Protein AF-A0A8B6ETX7-F1 (afdb_monomer)

Structure (mmCIF, N/CA/C/O backbone):
data_AF-A0A8B6ETX7-F1
#
_entry.id   AF-A0A8B6ETX7-F1
#
loop_
_atom_site.group_PDB
_atom_site.id
_atom_site.type_symbol
_atom_site.label_atom_id
_atom_site.label_alt_id
_atom_site.label_comp_id
_atom_site.label_asym_id
_atom_site.label_entity_id
_atom_site.label_seq_id
_atom_site.pdbx_PDB_ins_code
_atom_site.Cartn_x
_atom_site.Cartn_y
_atom_site.Cartn_z
_atom_site.occupancy
_atom_site.B_iso_or_equiv
_atom_site.auth_seq_id
_atom_site.auth_comp_id
_atom_site.auth_asym_id
_atom_site.auth_atom_id
_atom_site.pdbx_PDB_model_num
ATOM 1 N N . MET A 1 1 ? -5.146 -12.284 33.630 1.00 61.34 1 MET A N 1
ATOM 2 C CA . MET A 1 1 ? -5.557 -12.097 32.221 1.00 61.34 1 MET A CA 1
ATOM 3 C C . MET A 1 1 ? -7.052 -11.944 32.307 1.00 61.34 1 MET A C 1
ATOM 5 O O . MET A 1 1 ? -7.70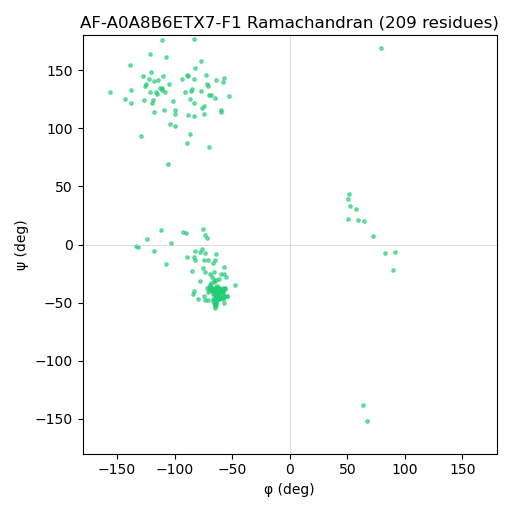8 -12.892 32.715 1.00 61.34 1 MET A O 1
ATOM 9 N N . ASP A 1 2 ? -7.546 -10.732 32.070 1.00 82.38 2 ASP A N 1
ATOM 10 C CA . ASP A 1 2 ? -8.848 -10.308 32.611 1.00 82.38 2 ASP A CA 1
ATOM 11 C C . ASP A 1 2 ? -9.858 -9.983 31.496 1.00 82.38 2 ASP A C 1
ATOM 13 O O . ASP A 1 2 ? -11.029 -9.719 31.767 1.00 82.38 2 ASP A O 1
ATOM 17 N N . ASP A 1 3 ? -9.405 -10.012 30.238 1.00 84.38 3 ASP A N 1
ATOM 18 C CA . ASP A 1 3 ? -10.210 -9.719 29.059 1.00 84.38 3 ASP A CA 1
ATOM 19 C C . ASP A 1 3 ? -10.849 -11.000 28.507 1.00 84.38 3 ASP A C 1
ATOM 21 O O . ASP A 1 3 ? -10.174 -12.005 28.280 1.00 84.38 3 ASP A O 1
ATOM 25 N N . LEU A 1 4 ? -12.154 -10.943 28.240 1.00 85.19 4 LEU A N 1
ATOM 26 C CA . LEU A 1 4 ? -12.926 -12.027 27.637 1.00 85.19 4 LEU A CA 1
ATOM 27 C C . LEU A 1 4 ? -13.642 -11.518 26.386 1.00 85.19 4 LEU A C 1
ATOM 29 O O . LEU A 1 4 ? -14.231 -10.438 26.394 1.00 85.19 4 LEU A O 1
ATOM 33 N N . THR A 1 5 ? -13.637 -12.323 25.323 1.00 87.50 5 THR A N 1
ATOM 34 C CA . THR A 1 5 ? -14.420 -12.065 24.108 1.00 87.50 5 THR A CA 1
ATOM 35 C C . THR A 1 5 ? -15.407 -13.205 23.891 1.00 87.50 5 THR A C 1
ATOM 37 O O . THR A 1 5 ? -15.006 -14.362 23.806 1.00 87.50 5 THR A O 1
ATOM 40 N N . VAL A 1 6 ? -16.695 -12.876 23.782 1.00 88.19 6 VAL A N 1
ATOM 41 C CA . VAL A 1 6 ? -17.771 -13.833 23.485 1.00 88.19 6 VAL A CA 1
ATOM 42 C C . VAL A 1 6 ? -18.396 -13.457 22.149 1.00 88.19 6 VAL A C 1
ATOM 44 O O . VAL A 1 6 ? -18.740 -12.297 21.924 1.00 88.19 6 VAL A O 1
ATOM 47 N N . THR A 1 7 ? -18.562 -14.439 21.266 1.00 90.38 7 THR A N 1
ATOM 48 C CA . THR A 1 7 ? -19.243 -14.266 19.978 1.00 90.38 7 THR A CA 1
ATOM 49 C C . THR A 1 7 ? -20.362 -15.290 19.866 1.00 90.38 7 THR A C 1
ATOM 51 O O . THR A 1 7 ? -20.198 -16.442 20.252 1.00 90.38 7 THR A O 1
ATOM 54 N N . THR A 1 8 ? -21.526 -14.853 19.396 1.00 91.44 8 THR A N 1
ATOM 55 C CA . THR A 1 8 ? -22.722 -15.690 19.227 1.00 91.44 8 THR A CA 1
ATOM 56 C C . THR A 1 8 ? -23.400 -15.338 17.916 1.00 91.44 8 THR A C 1
ATOM 58 O O . THR A 1 8 ? -23.254 -14.222 17.409 1.00 91.44 8 THR A O 1
ATOM 61 N N . SER A 1 9 ? -24.140 -16.292 17.356 1.00 90.75 9 SER A N 1
ATOM 62 C CA . SER A 1 9 ? -24.887 -16.076 16.116 1.00 90.75 9 SER A CA 1
ATOM 63 C C . SER A 1 9 ? -26.172 -15.287 16.361 1.00 90.75 9 SER A C 1
ATOM 65 O O . SER A 1 9 ? -26.581 -14.503 15.501 1.00 90.75 9 SER A O 1
ATOM 67 N N . TYR A 1 10 ? -26.785 -15.444 17.539 1.00 89.19 10 TYR A N 1
ATOM 68 C CA . TYR A 1 10 ? -28.043 -14.791 17.885 1.00 89.19 10 TYR A CA 1
ATOM 69 C C . TYR A 1 10 ? -27.934 -13.932 19.148 1.00 89.19 10 TYR A C 1
ATOM 71 O O . TYR A 1 10 ? -27.329 -14.309 20.147 1.00 89.19 10 TYR A O 1
ATOM 79 N N . TYR A 1 11 ? -28.623 -12.787 19.141 1.00 88.06 11 TYR A N 1
ATOM 80 C CA . TYR A 1 11 ? -28.692 -11.878 20.295 1.00 88.06 11 TYR A CA 1
ATOM 81 C C . TYR A 1 11 ? -29.213 -12.562 21.568 1.00 88.06 11 TYR A C 1
ATOM 83 O O . TYR A 1 11 ? -28.751 -12.271 22.669 1.00 88.06 11 TYR A O 1
ATOM 91 N N . ILE A 1 12 ? -30.184 -13.465 21.416 1.00 89.94 12 ILE A N 1
ATOM 92 C CA . ILE A 1 12 ? -30.800 -14.167 22.543 1.00 89.94 12 ILE A CA 1
ATOM 93 C C . ILE A 1 12 ? -29.762 -15.067 23.219 1.00 89.94 12 ILE A C 1
ATOM 95 O O . ILE A 1 12 ? -29.604 -14.984 24.432 1.00 89.94 12 ILE A O 1
ATOM 99 N N . GLU A 1 13 ? -29.001 -15.845 22.448 1.00 92.44 13 GLU A N 1
ATOM 100 C CA . GLU A 1 13 ? -27.904 -16.677 22.961 1.00 92.44 13 GLU A CA 1
ATOM 101 C C . GLU A 1 13 ? -26.865 -15.838 23.705 1.00 92.44 13 GLU A C 1
ATOM 103 O O . GLU A 1 13 ? -26.485 -16.187 24.819 1.00 92.44 13 GLU A O 1
ATOM 108 N N . ALA A 1 14 ? -26.471 -14.687 23.144 1.00 91.56 14 ALA A N 1
ATOM 109 C CA . ALA A 1 14 ? -25.563 -13.757 23.813 1.00 91.56 14 ALA A CA 1
ATOM 110 C C . ALA A 1 14 ? -26.081 -13.370 25.205 1.00 91.56 14 ALA A C 1
ATOM 112 O O . ALA A 1 14 ? -25.329 -13.359 26.176 1.00 91.56 14 ALA A O 1
ATOM 113 N N . LYS A 1 15 ? -27.380 -13.072 25.309 1.00 91.06 15 LYS A N 1
ATOM 114 C CA . LYS A 1 15 ? -28.020 -12.689 26.568 1.00 91.06 15 LYS A CA 1
ATOM 115 C C . LYS A 1 15 ? -27.997 -13.831 27.588 1.00 91.06 15 LYS A C 1
ATOM 117 O O . LYS A 1 15 ? -27.673 -13.576 28.743 1.00 91.06 15 LYS A O 1
ATOM 122 N N . TRP A 1 16 ? -28.295 -15.064 27.173 1.00 93.19 16 TRP A N 1
ATOM 123 C CA . TRP A 1 16 ? -28.221 -16.240 28.050 1.00 93.19 16 TRP A CA 1
ATOM 124 C C . TRP A 1 16 ? -26.801 -16.491 28.555 1.00 93.19 16 TRP A C 1
ATOM 126 O O . TRP A 1 16 ? -26.605 -16.692 29.751 1.00 93.19 16 TRP A O 1
ATOM 136 N N . ILE A 1 17 ? -25.805 -16.399 27.668 1.00 93.81 17 ILE A N 1
ATOM 137 C CA . ILE A 1 17 ? -24.400 -16.565 28.051 1.00 93.81 17 ILE A CA 1
ATOM 138 C C . ILE A 1 17 ? -23.989 -15.492 29.058 1.00 93.81 17 ILE A C 1
ATOM 140 O O . ILE A 1 17 ? -23.389 -15.821 30.073 1.00 93.81 17 ILE A O 1
ATOM 144 N N . LEU A 1 18 ? -24.328 -14.220 28.827 1.00 91.50 18 LEU A N 1
ATOM 145 C CA . LEU A 1 18 ? -23.961 -13.136 29.746 1.00 91.50 18 LEU A CA 1
ATOM 146 C C . LEU A 1 18 ? -24.651 -13.240 31.112 1.00 91.50 18 LEU A C 1
ATOM 148 O O . LEU A 1 18 ? -24.059 -12.831 32.110 1.00 91.50 18 LEU A O 1
ATOM 152 N N . LEU A 1 19 ? -25.867 -13.792 31.170 1.00 91.75 19 LEU A N 1
ATOM 153 C CA . LEU A 1 19 ? -26.547 -14.083 32.434 1.00 91.75 19 LEU A CA 1
ATOM 154 C C . LEU A 1 19 ? -25.795 -15.159 33.225 1.00 91.75 19 LEU A C 1
ATOM 156 O O . LEU A 1 19 ? -25.375 -14.888 34.348 1.00 91.75 19 LEU A O 1
ATOM 160 N N . GLY A 1 20 ? -25.534 -16.319 32.614 1.00 91.94 20 GLY A N 1
ATOM 161 C CA . GLY A 1 20 ? -24.796 -17.401 33.276 1.00 91.94 20 GLY A CA 1
ATOM 162 C C . GLY A 1 20 ? -23.368 -16.998 33.655 1.00 91.94 20 GLY A C 1
ATOM 163 O O . GLY A 1 20 ? -22.904 -17.270 34.760 1.00 91.94 20 GLY A O 1
ATOM 164 N N . LEU A 1 21 ? -22.680 -16.259 32.780 1.00 92.12 21 LEU A N 1
ATOM 165 C CA . LEU A 1 21 ? -21.348 -15.725 33.061 1.00 92.12 21 LEU A CA 1
ATOM 166 C C . LEU A 1 21 ? -21.378 -14.743 34.243 1.00 92.12 21 LEU A C 1
ATOM 168 O O . LEU A 1 21 ? -20.468 -14.739 35.068 1.00 92.12 21 LEU A O 1
ATOM 172 N N . GLY A 1 22 ? -22.427 -13.923 34.342 1.00 91.00 22 GLY A N 1
ATOM 173 C CA . GLY A 1 22 ? -22.636 -13.012 35.462 1.00 91.00 22 GLY A CA 1
ATOM 174 C C . GLY A 1 22 ? -22.771 -13.743 36.797 1.00 91.00 22 GLY A C 1
ATOM 175 O O . GLY A 1 22 ? -22.171 -13.305 37.779 1.00 91.00 22 GLY A O 1
ATOM 176 N N . GLU A 1 23 ? -23.490 -14.864 36.833 1.00 91.56 23 GLU A N 1
ATOM 177 C CA . GLU A 1 23 ? -23.627 -15.708 38.026 1.00 91.56 23 GLU A CA 1
ATOM 178 C C . GLU A 1 23 ? -22.283 -16.323 38.427 1.00 91.56 23 GLU A C 1
ATOM 180 O O . GLU A 1 23 ? -21.824 -16.099 39.546 1.00 91.56 23 GLU A O 1
ATOM 185 N N . VAL A 1 24 ? -21.595 -16.997 37.498 1.00 92.25 24 VAL A N 1
ATOM 186 C CA . VAL A 1 24 ? -20.295 -17.649 37.754 1.00 92.25 24 VAL A CA 1
ATOM 187 C C . VAL A 1 24 ? -19.243 -16.651 38.248 1.00 92.25 24 VAL A C 1
ATOM 189 O O . VAL A 1 24 ? -18.505 -16.922 39.195 1.00 92.25 24 VAL A O 1
ATOM 192 N N . VAL A 1 25 ? -19.189 -15.462 37.647 1.00 91.25 25 VAL A N 1
ATOM 193 C CA . VAL A 1 25 ? -18.244 -14.408 38.041 1.00 91.25 25 VAL A CA 1
ATOM 194 C C . VAL A 1 25 ? -18.585 -13.844 39.420 1.00 91.25 25 VAL A C 1
ATOM 196 O O . VAL A 1 25 ? -17.680 -13.594 40.214 1.00 91.25 25 VAL A O 1
ATOM 199 N N . THR A 1 26 ? -19.872 -13.722 39.751 1.00 91.44 26 THR A N 1
ATOM 200 C CA . THR A 1 26 ? -20.309 -13.318 41.098 1.00 91.44 26 THR A CA 1
ATOM 201 C C . THR A 1 26 ? -19.936 -14.372 42.142 1.00 91.44 26 THR A C 1
ATOM 203 O O . THR A 1 26 ? -19.435 -14.020 43.209 1.00 91.44 26 THR A O 1
ATOM 206 N N . TRP A 1 27 ? -20.098 -15.661 41.821 1.00 93.94 27 TRP A N 1
ATOM 207 C CA . TRP A 1 27 ? -19.663 -16.778 42.670 1.00 93.94 27 TRP A CA 1
ATOM 208 C C . TRP A 1 27 ? -18.155 -16.746 42.937 1.00 93.94 27 TRP A C 1
ATOM 210 O O . TRP A 1 27 ? -17.721 -16.935 44.071 1.00 93.94 27 TRP A O 1
ATOM 220 N N . ALA A 1 28 ? -17.357 -16.406 41.924 1.00 93.00 28 ALA A N 1
ATOM 221 C CA . ALA A 1 28 ? -15.916 -16.197 42.056 1.00 93.00 28 ALA A CA 1
ATOM 222 C C . ALA A 1 28 ? -15.533 -14.901 42.808 1.00 93.00 28 ALA A C 1
ATOM 224 O O . ALA A 1 28 ? -14.353 -14.565 42.885 1.00 93.00 28 ALA A O 1
ATOM 225 N N . ARG A 1 29 ? -16.508 -14.157 43.362 1.00 92.25 29 ARG A N 1
ATOM 226 C CA . ARG A 1 29 ? -16.335 -12.837 44.002 1.00 92.25 29 ARG A CA 1
ATOM 227 C C . ARG A 1 29 ? -15.704 -11.789 43.078 1.00 92.25 29 ARG A C 1
ATOM 229 O O . ARG A 1 29 ? -15.013 -10.877 43.529 1.00 92.25 29 ARG A O 1
ATOM 236 N N . MET A 1 30 ? -15.954 -11.904 41.778 1.00 92.25 30 MET A N 1
ATOM 237 C CA . MET A 1 30 ? -15.493 -10.976 40.750 1.00 92.25 30 MET A CA 1
ATOM 238 C C . MET A 1 30 ? -16.662 -10.129 40.222 1.00 92.25 30 MET A C 1
ATOM 240 O O . MET A 1 30 ? -17.837 -10.466 40.374 1.00 92.25 30 MET A O 1
ATOM 244 N N . LYS A 1 31 ? -16.346 -8.996 39.585 1.00 89.56 31 LYS A N 1
ATOM 245 C CA . LYS A 1 31 ? -17.347 -8.090 39.004 1.00 89.56 31 LYS A CA 1
ATOM 246 C C . LYS A 1 31 ? -16.897 -7.595 37.636 1.00 89.56 31 LYS A C 1
ATOM 248 O O . LYS A 1 31 ? -15.767 -7.124 37.487 1.00 89.56 31 LYS A O 1
ATOM 253 N N . PHE A 1 32 ? -17.794 -7.636 36.654 1.00 89.00 32 PHE A N 1
ATOM 254 C CA . PHE A 1 32 ? -17.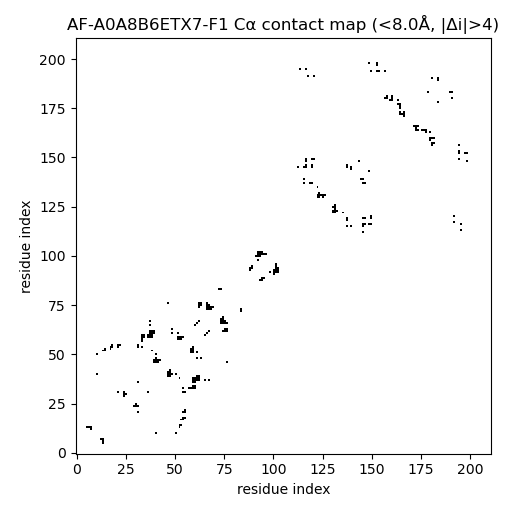551 -6.976 35.375 1.00 89.00 32 PHE A CA 1
ATOM 255 C C . PHE A 1 32 ? -17.672 -5.463 35.528 1.00 89.00 32 PHE A C 1
ATOM 257 O O . PHE A 1 32 ? -18.476 -4.956 36.304 1.00 89.00 32 PHE A O 1
ATOM 264 N N . LYS A 1 33 ? -16.866 -4.715 34.775 1.00 87.81 33 LYS A N 1
ATOM 265 C CA . LYS A 1 33 ? -16.970 -3.254 34.712 1.00 87.81 33 LYS A CA 1
ATOM 266 C C . LYS A 1 33 ? -17.727 -2.895 33.432 1.00 87.81 33 LYS A C 1
ATOM 268 O O . LYS A 1 33 ? -17.083 -2.870 32.386 1.00 87.81 33 LYS A O 1
ATOM 273 N N . PRO A 1 34 ? -19.030 -2.550 33.480 1.00 84.00 34 PRO A N 1
ATOM 274 C CA . PRO A 1 34 ? -19.822 -2.271 32.276 1.00 84.00 34 PRO A CA 1
ATOM 275 C C . PRO A 1 34 ? -19.211 -1.141 31.446 1.00 84.00 34 PRO A C 1
ATOM 277 O O . PRO A 1 34 ? -19.100 -1.244 30.231 1.00 84.00 34 PRO A O 1
ATOM 280 N N . ARG A 1 35 ? -18.663 -0.118 32.120 1.00 81.69 35 ARG A N 1
ATOM 281 C CA . ARG A 1 35 ? -17.933 0.993 31.489 1.00 81.69 35 ARG A CA 1
ATOM 282 C C . ARG A 1 35 ? -16.635 0.575 30.792 1.00 81.69 35 ARG A C 1
ATOM 284 O O . ARG A 1 35 ? -16.108 1.378 30.034 1.00 81.69 35 ARG A O 1
ATOM 291 N N . LYS A 1 36 ? -16.106 -0.633 31.008 1.00 84.25 36 LYS A N 1
ATOM 292 C CA . LYS A 1 36 ? -14.962 -1.206 30.266 1.00 84.25 36 LYS A CA 1
ATOM 293 C C . LYS A 1 36 ? -15.362 -2.334 29.301 1.00 84.25 36 LYS A C 1
ATOM 295 O O . LYS A 1 36 ? -14.590 -2.648 28.403 1.00 84.25 36 LYS A O 1
ATOM 300 N N . SER A 1 37 ? -16.554 -2.904 29.450 1.00 86.38 37 SER A N 1
ATOM 301 C CA . SER A 1 37 ? -17.121 -3.917 28.554 1.00 86.38 37 SER A CA 1
ATOM 302 C C . SER A 1 37 ? -17.783 -3.269 27.340 1.00 86.38 37 SER A C 1
ATOM 304 O O . SER A 1 37 ? -18.360 -2.192 27.454 1.00 86.38 37 SER A O 1
ATOM 306 N N . ARG A 1 38 ? -17.675 -3.874 26.155 1.00 86.44 38 ARG A N 1
ATOM 307 C CA . ARG A 1 38 ? -18.298 -3.343 24.933 1.00 86.44 38 ARG A CA 1
ATOM 308 C C . ARG A 1 38 ? -19.125 -4.417 24.269 1.00 86.44 38 ARG A C 1
ATOM 310 O O . ARG A 1 38 ? -18.754 -5.588 24.289 1.00 86.44 38 ARG A O 1
ATOM 317 N N . SER A 1 39 ? -20.235 -4.000 23.677 1.00 88.00 39 SER A N 1
ATOM 318 C CA . SER A 1 39 ? -21.090 -4.878 22.891 1.00 88.00 39 SER A CA 1
ATOM 319 C C . SER A 1 39 ? -21.234 -4.388 21.456 1.00 88.00 39 SER A C 1
ATOM 321 O O . SER A 1 39 ? -21.188 -3.190 21.162 1.00 88.00 39 SER A O 1
ATOM 323 N N . MET A 1 40 ? -21.397 -5.346 20.549 1.00 87.25 40 MET A N 1
ATOM 324 C CA . MET A 1 40 ? -21.635 -5.095 19.137 1.00 87.25 40 MET A CA 1
ATOM 325 C C . MET A 1 40 ? -22.618 -6.131 18.609 1.00 87.25 40 MET A C 1
ATOM 327 O O . MET A 1 40 ? -22.380 -7.331 18.723 1.00 87.25 40 MET A O 1
ATOM 331 N N . ILE A 1 41 ? -23.714 -5.665 18.012 1.00 87.19 41 ILE A N 1
ATOM 332 C CA . ILE A 1 41 ? -24.734 -6.530 17.417 1.00 87.19 41 ILE A CA 1
ATOM 333 C C . ILE A 1 41 ? -24.830 -6.213 15.935 1.00 87.19 41 ILE A C 1
ATOM 335 O O . ILE A 1 41 ? -25.124 -5.083 15.544 1.00 87.19 41 ILE A O 1
ATOM 339 N N . LEU A 1 42 ? -24.599 -7.234 15.114 1.00 86.69 42 LEU A N 1
ATOM 340 C CA . LEU A 1 42 ? -24.532 -7.133 13.663 1.00 86.69 42 LEU A CA 1
ATOM 341 C C . LEU A 1 42 ? -25.758 -7.788 13.033 1.00 86.69 42 LEU A C 1
ATOM 343 O O . LEU A 1 42 ? -26.090 -8.932 13.331 1.00 86.69 42 LEU A O 1
ATOM 347 N N . ARG A 1 43 ? -26.416 -7.089 12.105 1.00 84.31 43 ARG A N 1
ATOM 348 C CA . ARG A 1 43 ? -27.473 -7.665 11.266 1.00 84.31 43 ARG A CA 1
ATOM 349 C C . ARG A 1 43 ? -27.320 -7.175 9.836 1.00 84.31 43 ARG A C 1
ATOM 351 O O . ARG A 1 43 ? -27.376 -5.973 9.591 1.00 84.31 43 ARG A O 1
ATOM 358 N N . LYS A 1 44 ? -27.161 -8.108 8.889 1.00 84.94 44 LYS A N 1
ATOM 359 C CA . LYS A 1 44 ? -26.937 -7.813 7.458 1.00 84.94 44 LYS A CA 1
ATOM 360 C C . LYS A 1 44 ? -25.784 -6.814 7.231 1.00 84.94 44 LYS A C 1
ATOM 362 O O . LYS A 1 44 ? -25.921 -5.871 6.462 1.00 84.94 44 LYS A O 1
ATOM 367 N N . GLY A 1 45 ? -24.674 -6.989 7.954 1.00 80.69 45 GLY A N 1
ATOM 368 C CA . GLY A 1 45 ? -23.487 -6.129 7.841 1.00 80.69 45 GLY A CA 1
ATOM 369 C C . GLY A 1 45 ? -23.633 -4.722 8.435 1.00 80.69 45 GLY A C 1
ATOM 370 O O . GLY A 1 45 ? -22.738 -3.905 8.264 1.00 80.69 45 GLY A O 1
ATOM 371 N N . GLN A 1 46 ? -24.737 -4.428 9.128 1.00 80.38 46 GLN A N 1
ATOM 372 C CA . GLN A 1 46 ? -24.952 -3.161 9.826 1.00 80.38 46 GLN A CA 1
ATOM 373 C C . GLN A 1 46 ? -25.021 -3.382 11.335 1.00 80.38 46 GLN A C 1
ATOM 375 O O . GLN A 1 46 ? -25.651 -4.343 11.791 1.00 80.38 46 GLN A O 1
ATOM 380 N N . ILE A 1 47 ? -24.446 -2.461 12.107 1.00 84.06 47 ILE A N 1
ATOM 381 C CA . ILE A 1 47 ? -24.601 -2.442 13.563 1.00 84.06 47 ILE A CA 1
ATOM 382 C C . ILE A 1 47 ? -26.032 -2.026 13.914 1.00 84.06 47 ILE A C 1
ATOM 384 O O . ILE A 1 47 ? -26.606 -1.116 13.310 1.00 84.06 47 ILE A O 1
ATOM 388 N N . LYS A 1 48 ? -26.642 -2.723 14.874 1.00 84.12 48 LYS A N 1
ATOM 389 C CA . LYS A 1 48 ? -27.979 -2.416 15.390 1.00 84.12 48 LYS A CA 1
ATOM 390 C C . LYS A 1 48 ? -27.892 -2.066 16.872 1.00 84.12 48 LYS A C 1
ATOM 392 O O . LYS A 1 48 ? -27.642 -2.935 17.693 1.00 84.12 48 LYS A O 1
ATOM 397 N N . THR A 1 49 ? -28.191 -0.811 17.201 1.00 80.69 49 THR A N 1
ATOM 398 C CA . THR A 1 49 ? -28.218 -0.269 18.576 1.00 80.69 49 THR A CA 1
ATOM 399 C C . THR A 1 49 ? -29.529 -0.536 19.317 1.00 80.69 49 THR A C 1
ATOM 401 O O . THR A 1 49 ? -29.623 -0.327 20.521 1.00 80.69 49 THR A O 1
ATOM 404 N N . LYS A 1 50 ? -30.564 -1.019 18.612 1.00 81.25 50 LYS A N 1
ATOM 405 C CA . LYS A 1 50 ? -31.887 -1.295 19.201 1.00 81.25 50 LYS A CA 1
ATOM 406 C C . LYS A 1 50 ? -31.834 -2.361 20.301 1.00 81.25 50 LYS A C 1
ATOM 408 O O . LYS A 1 50 ? -32.666 -2.360 21.202 1.00 81.25 50 LYS A O 1
ATOM 413 N N . PHE A 1 51 ? -30.893 -3.291 20.199 1.00 83.38 51 PHE A N 1
ATOM 414 C CA . PHE A 1 51 ? -30.732 -4.374 21.154 1.00 83.38 51 PHE A CA 1
ATOM 415 C C . PHE A 1 51 ? -29.580 -4.028 22.091 1.00 83.38 51 PHE A C 1
ATOM 417 O O . PHE A 1 51 ? -28.468 -3.784 21.639 1.00 83.38 51 PHE A O 1
ATOM 424 N N . LYS A 1 52 ? -29.855 -4.005 23.391 1.00 84.94 52 LYS A N 1
ATOM 425 C CA . LYS A 1 52 ? -28.874 -3.681 24.429 1.00 84.94 52 LYS A CA 1
ATOM 426 C C . LYS A 1 52 ? -28.576 -4.941 25.232 1.00 84.94 52 LYS A C 1
ATOM 428 O O . LYS A 1 52 ? -29.499 -5.690 25.576 1.00 84.94 52 LYS A O 1
ATOM 433 N N . LEU A 1 53 ? -27.297 -5.217 25.468 1.00 87.38 53 LEU A N 1
ATOM 434 C CA . LEU A 1 53 ? -26.864 -6.326 26.315 1.00 87.38 53 LEU A CA 1
ATOM 435 C C . LEU A 1 53 ? -26.647 -5.821 27.739 1.00 87.38 53 LEU A C 1
ATOM 437 O O . LEU A 1 53 ? -26.176 -4.705 27.953 1.00 87.38 53 LEU A O 1
ATOM 441 N N . LYS A 1 54 ? -27.011 -6.660 28.709 1.00 87.81 54 LYS A N 1
ATOM 442 C CA . LYS A 1 54 ? -26.813 -6.393 30.131 1.00 87.81 54 LYS A CA 1
ATOM 443 C C . LYS A 1 54 ? -25.883 -7.442 30.720 1.00 87.81 54 LYS A C 1
ATOM 445 O O . LYS A 1 54 ? -26.003 -8.616 30.374 1.00 87.81 54 LYS A O 1
ATOM 450 N N . ILE A 1 55 ? -24.992 -7.022 31.608 1.00 87.75 55 ILE A N 1
ATOM 451 C CA . ILE A 1 55 ? -24.094 -7.893 32.373 1.00 87.75 55 ILE A CA 1
ATOM 452 C C . ILE A 1 55 ? -24.291 -7.553 33.846 1.00 87.75 55 ILE A C 1
ATOM 454 O O . ILE A 1 55 ? -24.166 -6.393 34.221 1.00 87.75 55 ILE A O 1
ATOM 458 N N . GLN A 1 56 ? -24.618 -8.551 34.675 1.00 83.88 56 GLN A N 1
ATOM 459 C CA . GLN A 1 56 ? -24.889 -8.360 36.112 1.00 83.88 56 GLN A CA 1
ATOM 460 C C . GLN A 1 56 ? -25.945 -7.265 36.406 1.00 83.88 56 GLN A C 1
ATOM 462 O O . GLN A 1 56 ? -25.861 -6.562 37.404 1.00 83.88 56 GLN A O 1
ATOM 467 N N . GLY A 1 57 ? -26.939 -7.106 35.522 1.00 81.00 57 GLY A N 1
ATOM 468 C CA . GLY A 1 57 ? -28.009 -6.102 35.644 1.00 81.00 57 GLY A CA 1
ATOM 469 C C . GLY A 1 57 ? -27.702 -4.743 35.001 1.00 81.00 57 GLY A C 1
ATOM 470 O O . GLY A 1 57 ? -28.638 -4.049 34.598 1.00 81.00 57 GLY A O 1
ATOM 471 N N . ASP A 1 58 ? -26.424 -4.421 34.797 1.00 86.38 58 ASP A N 1
ATOM 472 C CA . ASP A 1 58 ? -25.971 -3.154 34.224 1.00 86.38 58 ASP A CA 1
ATOM 473 C C . ASP A 1 58 ? -25.905 -3.210 32.690 1.00 86.38 58 ASP A C 1
ATOM 475 O O . ASP A 1 58 ? -25.561 -4.236 32.096 1.00 86.38 58 ASP A O 1
ATOM 479 N N . GLU A 1 59 ? -26.220 -2.098 32.026 1.00 85.94 59 GLU A N 1
ATOM 480 C CA . GLU A 1 59 ? -26.153 -1.995 30.566 1.00 85.94 59 GLU A CA 1
ATOM 481 C C . GLU A 1 59 ? -24.706 -1.822 30.078 1.00 85.94 59 GLU A C 1
ATOM 483 O O . GLU A 1 59 ? -23.951 -0.992 30.585 1.00 85.94 59 GLU A O 1
ATOM 488 N N . VAL A 1 60 ? -24.316 -2.616 29.079 1.00 86.44 60 VAL A N 1
ATOM 489 C CA . VAL A 1 60 ? -22.989 -2.544 28.454 1.00 86.44 60 VAL A CA 1
ATOM 490 C C . VAL A 1 60 ? -22.999 -1.481 27.364 1.00 86.44 60 VAL A C 1
ATOM 492 O O . VAL A 1 60 ? -23.894 -1.492 26.519 1.00 86.44 60 VAL A O 1
ATOM 495 N N . SER A 1 61 ? -21.984 -0.612 27.324 1.00 82.50 61 SER A N 1
ATOM 496 C CA . SER A 1 61 ? -21.901 0.396 26.265 1.00 82.50 61 SER A CA 1
ATOM 497 C C . SER A 1 61 ? -21.722 -0.244 24.884 1.00 82.50 61 SER A C 1
ATOM 499 O O . SER A 1 61 ? -21.042 -1.267 24.710 1.00 82.50 61 SER A O 1
ATOM 501 N N . THR A 1 62 ? -22.383 0.337 23.884 1.00 82.50 62 THR A N 1
ATOM 502 C CA . THR A 1 62 ? -22.253 -0.105 22.492 1.00 82.50 62 THR A CA 1
ATOM 503 C C . THR A 1 62 ? -20.997 0.517 21.888 1.00 82.50 62 THR A C 1
ATOM 505 O O . THR A 1 62 ? -20.626 1.631 22.249 1.00 82.50 62 THR A O 1
ATOM 508 N N . LEU A 1 63 ? -20.378 -0.146 20.905 1.00 76.62 63 LEU A N 1
ATOM 509 C CA . LEU A 1 63 ? -19.262 0.441 20.140 1.00 76.62 63 LEU A CA 1
ATOM 510 C C . LEU A 1 63 ? -19.596 1.770 19.436 1.00 76.62 63 LEU A C 1
ATOM 512 O O . LEU A 1 63 ? -18.680 2.499 19.076 1.00 76.62 63 LEU A O 1
ATOM 516 N N . VAL A 1 64 ? -20.884 2.070 19.227 1.00 74.38 64 VAL A N 1
ATOM 517 C CA . VAL A 1 64 ? -21.342 3.354 18.670 1.00 74.38 64 VAL A CA 1
ATOM 518 C C . VAL A 1 64 ? -21.150 4.494 19.669 1.00 74.38 64 VAL A C 1
ATOM 520 O O . VAL A 1 64 ? -20.733 5.578 19.279 1.00 74.38 64 VAL A O 1
ATOM 523 N N . ASP A 1 65 ? -21.443 4.244 20.946 1.00 75.50 65 ASP A N 1
ATOM 524 C CA . ASP A 1 65 ? -21.399 5.268 21.991 1.00 75.50 65 ASP A CA 1
ATOM 525 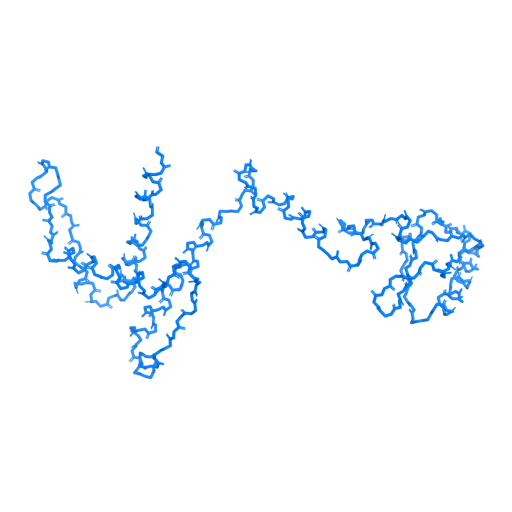C C . ASP A 1 65 ? -19.951 5.506 22.441 1.00 75.50 65 ASP A C 1
ATOM 527 O O . ASP A 1 65 ? -19.488 6.641 22.494 1.00 75.50 65 ASP A O 1
ATOM 531 N N . ASP A 1 66 ? -19.221 4.413 22.694 1.00 78.31 66 ASP A N 1
ATOM 532 C CA . ASP A 1 66 ? -17.833 4.434 23.155 1.00 78.31 66 ASP A CA 1
ATOM 533 C C . ASP A 1 66 ? -16.952 3.525 22.272 1.00 78.31 66 ASP A C 1
ATOM 535 O O . ASP A 1 66 ? -16.814 2.323 22.555 1.00 78.31 66 ASP A O 1
ATOM 539 N N . PRO A 1 67 ? -16.309 4.074 21.223 1.00 79.88 67 PRO A N 1
ATOM 540 C CA . PRO A 1 67 ? -15.354 3.340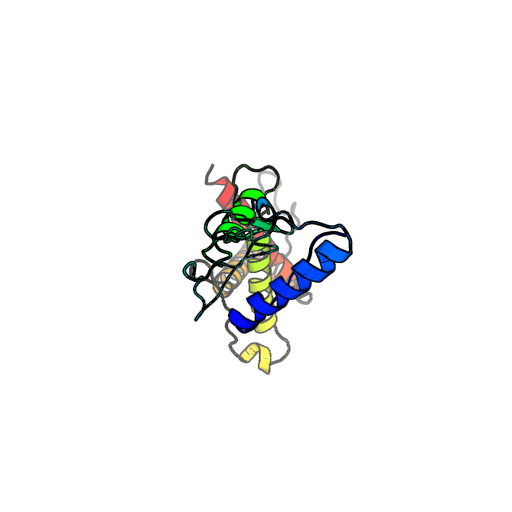 20.399 1.00 79.88 67 PRO A CA 1
ATOM 541 C C . PRO A 1 67 ? -14.207 2.765 21.237 1.00 79.88 67 PRO A C 1
ATOM 543 O O . PRO A 1 67 ? -13.716 3.398 22.177 1.00 79.88 67 PRO A O 1
ATOM 546 N N . ILE A 1 68 ? -13.731 1.570 20.882 1.00 79.62 68 ILE A N 1
ATOM 547 C CA . ILE A 1 68 ? -12.647 0.896 21.610 1.00 79.62 68 ILE A CA 1
ATOM 548 C C . ILE A 1 68 ? -11.362 0.850 20.786 1.00 79.62 68 ILE A C 1
ATOM 550 O O . ILE A 1 68 ? -11.382 0.665 19.568 1.00 79.62 68 ILE A O 1
ATOM 554 N N . LYS A 1 69 ? -10.222 0.968 21.471 1.00 78.81 69 LYS A N 1
ATOM 555 C CA . LYS A 1 69 ? -8.907 0.684 20.903 1.00 78.81 69 LYS A CA 1
ATOM 556 C C . LYS A 1 69 ? -8.454 -0.714 21.323 1.00 78.81 69 LYS A C 1
ATOM 558 O O . LYS A 1 69 ? -8.187 -0.933 22.500 1.00 78.81 69 LYS A O 1
ATOM 563 N N . CYS A 1 70 ? -8.300 -1.626 20.367 1.00 71.81 70 CYS A N 1
ATOM 564 C CA . CYS A 1 70 ? -7.754 -2.966 20.599 1.00 71.81 70 CYS A CA 1
ATOM 565 C C . CYS A 1 70 ? -6.514 -3.180 19.726 1.00 71.81 70 CYS A C 1
ATOM 567 O O . CYS A 1 70 ? -6.536 -2.901 18.528 1.00 71.81 70 CYS A O 1
ATOM 569 N N . LEU A 1 71 ? -5.419 -3.665 20.325 1.00 72.56 71 LEU A N 1
ATOM 570 C CA . LEU A 1 71 ? -4.153 -3.958 19.627 1.00 72.56 71 LEU A CA 1
ATOM 571 C C . LEU A 1 71 ? -3.648 -2.793 18.750 1.00 72.56 71 LEU A C 1
ATOM 573 O O . LEU A 1 71 ? -3.178 -2.984 17.631 1.00 72.56 71 LEU A O 1
ATOM 577 N N . GLY A 1 72 ? -3.793 -1.558 19.237 1.00 71.62 72 GLY A N 1
ATOM 578 C CA . GLY A 1 72 ? -3.367 -0.360 18.508 1.00 71.62 72 GLY A CA 1
ATOM 579 C C . GLY A 1 72 ? -4.363 0.168 17.469 1.00 71.62 72 GLY A C 1
ATOM 580 O O . GLY A 1 72 ? -4.156 1.272 16.973 1.00 71.62 72 GLY A O 1
ATOM 581 N N . LYS A 1 73 ? -5.454 -0.552 17.182 1.00 75.38 73 LYS A N 1
ATOM 582 C CA . LYS A 1 73 ? -6.479 -0.166 16.201 1.00 75.38 73 LYS A CA 1
ATOM 583 C C . LYS A 1 73 ? -7.742 0.336 16.885 1.00 75.38 73 LYS A C 1
ATOM 585 O O . LYS A 1 73 ? -8.181 -0.252 17.870 1.00 75.38 73 LYS A O 1
ATOM 590 N N . TRP A 1 74 ? -8.319 1.407 16.354 1.00 77.69 74 TRP A N 1
ATOM 591 C CA . TRP A 1 74 ? -9.629 1.894 16.775 1.00 77.69 74 TRP A CA 1
ATOM 592 C C . TRP A 1 74 ? -10.721 1.160 16.004 1.00 77.69 74 TRP A C 1
ATOM 594 O O . TRP A 1 74 ? -10.637 1.038 14.783 1.00 77.69 74 TRP A O 1
ATOM 604 N N . PHE A 1 75 ? -11.723 0.677 16.729 1.00 75.56 75 PHE A N 1
ATOM 605 C CA . PHE A 1 75 ? -12.922 0.065 16.176 1.00 75.56 75 PHE A CA 1
ATOM 606 C C . PHE A 1 75 ? -14.090 1.018 16.409 1.00 75.56 75 PHE A C 1
ATOM 608 O O . PHE A 1 75 ? -14.426 1.315 17.558 1.00 75.56 75 PHE A O 1
ATOM 615 N N . ASP A 1 76 ? -14.660 1.508 15.311 1.00 73.06 76 ASP A N 1
ATOM 616 C CA . ASP A 1 76 ? -15.816 2.399 15.276 1.00 73.06 76 ASP A CA 1
ATOM 617 C C . ASP A 1 76 ? -17.047 1.685 14.691 1.00 73.06 76 ASP A C 1
ATOM 619 O O . ASP A 1 76 ? -16.999 0.524 14.264 1.00 73.06 76 ASP A O 1
ATOM 623 N N . ASP A 1 77 ? -18.179 2.383 14.689 1.00 73.06 77 ASP A N 1
ATOM 624 C CA . ASP A 1 77 ? -19.458 1.871 14.204 1.00 73.06 77 ASP A CA 1
ATOM 625 C C . ASP A 1 77 ? -19.493 1.604 12.690 1.00 73.06 77 ASP A C 1
ATOM 627 O O . ASP A 1 77 ? -20.374 0.902 12.180 1.00 73.06 77 ASP A O 1
ATOM 631 N N . THR A 1 78 ? -18.522 2.147 11.957 1.00 73.81 78 THR A N 1
ATOM 632 C CA . THR A 1 78 ? -18.470 2.048 10.504 1.00 73.81 78 THR A CA 1
ATOM 633 C C . THR A 1 78 ? -18.028 0.670 10.025 1.00 73.81 78 THR A C 1
ATOM 635 O O . THR A 1 78 ? -18.295 0.335 8.867 1.00 73.81 78 THR A O 1
ATOM 638 N N . LEU A 1 79 ? -17.363 -0.120 10.888 1.00 70.31 79 LEU A N 1
ATOM 639 C CA . LEU A 1 79 ? -16.749 -1.424 10.573 1.00 70.31 79 LEU A CA 1
ATOM 640 C C . LEU A 1 79 ? -15.845 -1.391 9.337 1.00 70.31 79 LEU A C 1
ATOM 642 O O . LEU A 1 79 ? -15.631 -2.405 8.669 1.00 70.31 79 LEU A O 1
ATOM 646 N N . LYS A 1 80 ? -15.355 -0.204 8.983 1.00 75.62 80 LYS A N 1
ATOM 647 C CA . LYS A 1 80 ? -14.540 0.017 7.800 1.00 75.62 80 LYS A CA 1
ATOM 648 C C . LYS A 1 80 ? -13.165 0.448 8.244 1.00 75.62 80 LYS A C 1
ATOM 650 O O . LYS A 1 80 ? -12.994 1.468 8.896 1.00 75.62 80 LYS A O 1
ATOM 655 N N . ASP A 1 81 ? -12.162 -0.224 7.707 1.00 76.44 81 ASP A N 1
ATOM 656 C CA . ASP A 1 81 ? -10.771 0.120 7.979 1.00 76.44 81 ASP A CA 1
ATOM 657 C C . ASP A 1 81 ? -10.306 1.406 7.271 1.00 76.44 81 ASP A C 1
ATOM 659 O O . ASP A 1 81 ? -9.124 1.721 7.293 1.00 76.44 81 ASP A O 1
ATOM 663 N N . ASN A 1 82 ? -11.181 2.182 6.620 1.00 78.25 82 ASN A N 1
ATOM 664 C CA . ASN A 1 82 ? -10.758 3.338 5.819 1.00 78.25 82 ASN A CA 1
ATOM 665 C C . ASN A 1 82 ? -10.132 4.445 6.688 1.00 78.25 82 ASN A C 1
ATOM 667 O O . ASN A 1 82 ? -9.136 5.056 6.304 1.00 78.25 82 ASN A O 1
ATOM 671 N N . THR A 1 83 ? -10.685 4.682 7.878 1.00 74.12 83 THR A N 1
ATOM 672 C CA . THR A 1 83 ? -10.117 5.602 8.875 1.00 74.12 83 THR A CA 1
ATOM 673 C C . THR A 1 83 ? -8.763 5.090 9.361 1.00 74.12 83 THR A C 1
ATOM 675 O O . THR A 1 83 ? -7.767 5.797 9.226 1.00 74.12 83 THR A O 1
ATOM 678 N N . SER A 1 84 ? -8.694 3.831 9.797 1.00 71.62 84 SER A N 1
ATOM 679 C CA . SER A 1 84 ? -7.456 3.150 10.197 1.00 71.62 84 SER A CA 1
ATOM 680 C C . SER A 1 84 ? -6.370 3.191 9.112 1.00 71.62 84 SER A C 1
ATOM 682 O O . SER A 1 84 ? -5.226 3.530 9.403 1.00 71.62 84 SER A O 1
ATOM 684 N N . VAL A 1 85 ? -6.712 2.935 7.846 1.00 73.12 85 VAL A N 1
ATOM 685 C CA . VAL A 1 85 ? -5.786 3.009 6.705 1.00 73.12 85 VAL A CA 1
ATOM 686 C C . VAL A 1 85 ? -5.281 4.435 6.505 1.00 73.12 85 VAL A C 1
ATOM 688 O O . VAL A 1 85 ? -4.080 4.628 6.333 1.00 73.12 85 VAL A O 1
ATOM 691 N N . LYS A 1 86 ? -6.155 5.447 6.569 1.00 73.06 86 LYS A N 1
ATOM 692 C CA . LYS A 1 86 ? -5.751 6.859 6.464 1.00 73.06 86 LYS A CA 1
ATOM 693 C C . LYS A 1 86 ? -4.838 7.285 7.612 1.00 73.06 86 LYS A C 1
ATOM 695 O O . LYS A 1 86 ? -3.899 8.039 7.376 1.00 73.06 86 LYS A O 1
ATOM 700 N N . THR A 1 87 ? -5.104 6.822 8.830 1.00 72.31 87 THR A N 1
ATOM 701 C CA . THR A 1 87 ? -4.271 7.103 10.005 1.00 72.31 87 THR A CA 1
ATOM 702 C C . THR A 1 87 ? -2.895 6.473 9.845 1.00 72.31 87 THR A C 1
ATOM 704 O O . THR A 1 87 ? -1.904 7.187 9.869 1.00 72.31 87 THR A O 1
ATOM 707 N N . VAL A 1 88 ? -2.820 5.182 9.513 1.00 70.06 88 VAL A N 1
ATOM 708 C CA . VAL A 1 88 ? -1.547 4.495 9.226 1.00 70.06 88 VAL A CA 1
ATOM 709 C C . VAL A 1 88 ? -0.786 5.172 8.079 1.00 70.06 88 VAL A C 1
ATOM 711 O O . VAL A 1 88 ? 0.430 5.340 8.135 1.00 70.06 88 VAL A O 1
ATOM 714 N N . GLN A 1 89 ? -1.494 5.610 7.039 1.00 65.12 89 GLN A N 1
ATOM 715 C CA . GLN A 1 89 ? -0.909 6.327 5.909 1.00 65.12 89 GLN A CA 1
ATOM 716 C C . GLN A 1 89 ? -0.293 7.678 6.314 1.00 65.12 89 GLN A C 1
ATOM 718 O O . GLN A 1 89 ? 0.732 8.069 5.745 1.00 65.12 89 GLN A O 1
ATOM 723 N N . LYS A 1 90 ? -0.908 8.383 7.271 1.00 65.75 90 LYS A N 1
ATOM 724 C CA . LYS A 1 90 ? -0.380 9.623 7.858 1.00 65.75 90 LYS A CA 1
ATOM 725 C C . LYS A 1 90 ? 0.793 9.337 8.799 1.00 65.75 90 LYS A C 1
ATOM 727 O O . LYS A 1 90 ? 1.839 9.960 8.641 1.00 65.75 90 LYS A O 1
ATOM 732 N N . ASP A 1 91 ? 0.640 8.372 9.701 1.00 65.19 91 ASP A N 1
ATOM 733 C CA . ASP A 1 91 ? 1.583 8.080 10.787 1.00 65.19 91 ASP A CA 1
ATOM 734 C C . ASP A 1 91 ? 2.901 7.485 10.287 1.00 65.19 91 ASP A C 1
ATOM 736 O O . ASP A 1 91 ? 3.971 7.874 10.745 1.00 65.19 91 ASP A O 1
ATOM 740 N N . ILE A 1 92 ? 2.861 6.595 9.288 1.00 62.88 92 ILE A N 1
ATOM 741 C CA . ILE A 1 92 ? 4.086 6.032 8.689 1.00 62.88 92 ILE A CA 1
ATOM 742 C C . ILE A 1 92 ? 4.750 7.058 7.746 1.00 62.88 92 ILE A C 1
ATOM 744 O O . ILE A 1 92 ? 5.812 6.811 7.186 1.00 62.88 92 ILE A O 1
ATOM 748 N N . GLY A 1 93 ? 4.149 8.235 7.530 1.00 57.91 93 GLY A N 1
ATOM 749 C CA . GLY A 1 93 ? 4.700 9.234 6.616 1.00 57.91 93 GLY A CA 1
ATOM 750 C C . GLY A 1 93 ? 4.852 8.707 5.186 1.00 57.91 93 GLY A C 1
ATOM 751 O O . GLY A 1 93 ? 5.611 9.273 4.405 1.00 57.91 93 GLY A O 1
ATOM 752 N N . LEU A 1 94 ? 4.108 7.650 4.820 1.00 54.94 94 LEU A N 1
ATOM 753 C CA . LEU A 1 94 ? 4.244 6.923 3.551 1.00 54.94 94 LEU A CA 1
ATOM 754 C C . LEU A 1 94 ? 4.125 7.848 2.325 1.00 54.94 94 LEU A C 1
ATOM 756 O O . LEU A 1 94 ? 4.671 7.557 1.264 1.00 54.94 94 LEU A O 1
ATOM 760 N N . TYR A 1 95 ? 3.390 8.953 2.487 1.00 53.75 95 TYR A N 1
ATOM 761 C CA . TYR A 1 95 ? 3.17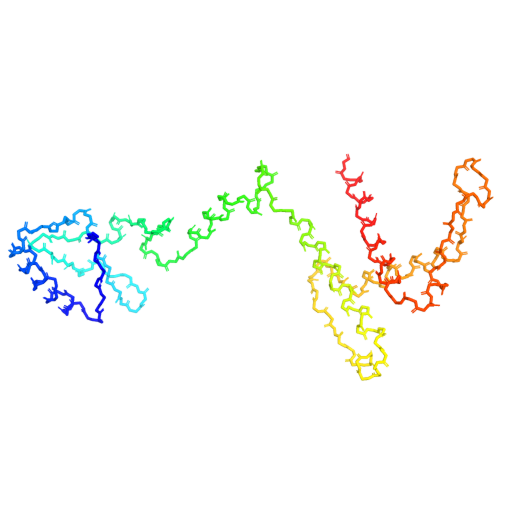0 9.999 1.483 1.00 53.75 95 TYR A CA 1
ATOM 762 C C . TYR A 1 95 ? 3.573 11.396 1.968 1.00 53.75 95 TYR A C 1
ATOM 764 O O . TYR A 1 95 ? 3.318 12.381 1.270 1.00 53.75 95 TYR A O 1
ATOM 772 N N . SER A 1 96 ? 4.157 11.510 3.161 1.00 57.84 96 SER A N 1
ATOM 773 C CA . SER A 1 96 ? 4.608 12.801 3.664 1.00 57.84 96 SER A CA 1
ATOM 774 C C . SER A 1 96 ? 5.813 13.260 2.847 1.00 57.84 96 SER A C 1
ATOM 776 O O . SER A 1 96 ? 6.769 12.514 2.662 1.00 57.84 96 SER A O 1
ATOM 778 N N . ARG A 1 97 ? 5.761 14.493 2.330 1.00 58.56 97 ARG A N 1
ATOM 779 C CA . ARG A 1 97 ? 6.906 15.134 1.658 1.00 58.56 97 ARG A CA 1
ATOM 780 C C . ARG A 1 97 ? 7.886 15.772 2.647 1.00 58.56 97 ARG A C 1
ATOM 782 O O . ARG A 1 97 ? 8.921 16.274 2.219 1.00 58.56 97 ARG A O 1
ATOM 789 N N . SER A 1 98 ? 7.558 15.775 3.940 1.00 60.94 98 SER A N 1
ATOM 790 C CA . SER A 1 98 ? 8.275 16.517 4.983 1.00 60.94 98 SER A CA 1
ATOM 791 C C . SER A 1 98 ? 8.605 15.697 6.237 1.00 60.94 98 SER A C 1
ATOM 793 O O . SER A 1 98 ? 9.252 16.226 7.135 1.00 60.94 98 SER A O 1
ATOM 795 N N . SER A 1 99 ? 8.203 14.423 6.335 1.00 63.62 99 SER A N 1
ATOM 796 C CA . SER A 1 99 ? 8.592 13.571 7.470 1.00 63.62 99 SER A CA 1
ATOM 797 C C . SER A 1 99 ? 10.039 13.090 7.329 1.00 63.62 99 SER A C 1
ATOM 799 O O . SER A 1 99 ? 10.583 13.046 6.228 1.00 63.62 99 SER A O 1
ATOM 801 N N . GLN A 1 100 ? 10.666 12.714 8.446 1.00 58.97 100 GLN A N 1
ATOM 802 C CA . GLN A 1 100 ? 12.022 12.143 8.470 1.00 58.97 100 GLN A CA 1
ATOM 803 C C . GLN A 1 100 ? 12.068 10.690 7.960 1.00 58.97 100 GLN A C 1
ATOM 805 O O . GLN A 1 100 ? 13.096 10.238 7.466 1.00 58.97 100 GLN A O 1
ATOM 810 N N . LEU A 1 101 ? 10.944 9.967 8.026 1.00 57.28 101 LEU A N 1
ATOM 811 C CA . LEU A 1 101 ? 10.794 8.590 7.545 1.00 57.28 101 LEU A CA 1
ATOM 812 C C . LEU A 1 101 ? 9.986 8.581 6.240 1.00 57.28 101 LEU A C 1
ATOM 814 O O . LEU A 1 101 ? 8.830 8.169 6.212 1.00 57.28 101 LEU A O 1
ATOM 818 N N . GLN A 1 102 ? 10.571 9.093 5.157 1.00 58.22 102 GLN A N 1
ATOM 819 C CA . GLN A 1 102 ? 9.972 8.967 3.825 1.00 58.22 102 GLN A CA 1
ATOM 820 C C . GLN A 1 102 ? 10.416 7.650 3.211 1.00 58.22 102 GLN A C 1
ATOM 822 O O . GLN A 1 102 ? 11.613 7.407 3.042 1.00 58.22 102 GLN A O 1
ATOM 827 N N . LEU A 1 103 ? 9.461 6.819 2.794 1.00 59.34 103 LEU A N 1
ATOM 828 C CA . LEU A 1 103 ? 9.787 5.784 1.824 1.00 59.34 103 LEU A CA 1
ATOM 829 C C . LEU A 1 103 ? 10.193 6.492 0.528 1.00 59.34 103 LEU A C 1
ATOM 831 O O . LEU 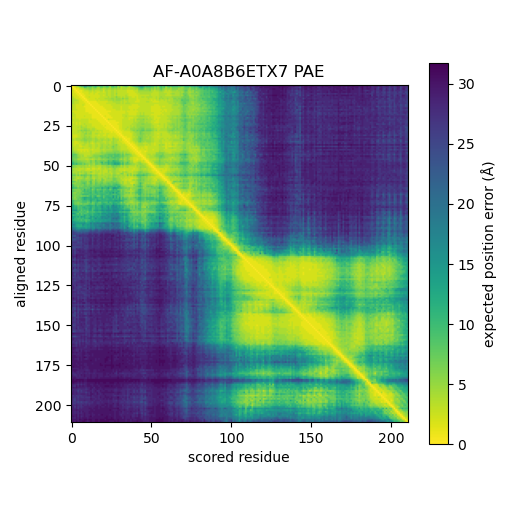A 1 103 ? 9.417 7.306 0.019 1.00 59.34 103 LEU A O 1
ATOM 835 N N . PRO A 1 104 ? 11.372 6.201 -0.042 1.00 61.59 104 PRO A N 1
ATOM 836 C CA . PRO A 1 104 ? 11.775 6.790 -1.305 1.00 61.59 104 PRO A CA 1
ATOM 837 C C . PRO A 1 104 ? 10.902 6.202 -2.422 1.00 61.59 104 PRO A C 1
ATOM 839 O O . PRO A 1 104 ? 11.277 5.254 -3.109 1.00 61.59 104 PRO A O 1
ATOM 842 N N . LEU A 1 105 ? 9.707 6.772 -2.616 1.00 62.75 105 LEU A N 1
ATOM 843 C CA . LEU A 1 105 ? 8.763 6.392 -3.670 1.00 62.75 105 LEU A CA 1
ATOM 844 C C . LEU A 1 105 ? 9.388 6.565 -5.063 1.00 62.75 105 LEU A C 1
ATOM 846 O O . LEU A 1 105 ? 9.016 5.881 -6.016 1.00 62.75 105 LEU A O 1
ATOM 850 N N . THR A 1 106 ? 10.379 7.452 -5.191 1.00 65.25 106 THR A N 1
ATOM 851 C CA . THR A 1 106 ? 11.237 7.558 -6.375 1.00 65.25 106 THR A CA 1
ATOM 852 C C . THR A 1 106 ? 12.019 6.268 -6.612 1.00 65.25 106 THR A C 1
ATOM 854 O O . THR A 1 106 ? 11.972 5.750 -7.726 1.00 65.25 106 THR A O 1
ATOM 857 N N . SER A 1 107 ? 12.639 5.694 -5.576 1.00 68.31 107 SER A N 1
ATOM 858 C CA . SER A 1 107 ? 13.380 4.427 -5.643 1.00 68.31 107 SER A CA 1
ATOM 859 C C . SER A 1 107 ? 12.476 3.252 -6.027 1.00 68.31 107 SER A C 1
ATOM 861 O O . SER A 1 107 ? 12.780 2.513 -6.962 1.00 68.31 107 SER A O 1
ATOM 863 N N . THR A 1 108 ? 11.297 3.119 -5.414 1.00 71.94 108 THR A N 1
ATOM 864 C CA . THR A 1 108 ? 10.382 2.001 -5.723 1.00 71.94 108 THR A CA 1
ATOM 865 C C . THR A 1 108 ? 9.786 2.108 -7.131 1.00 71.94 108 THR A C 1
ATOM 867 O O . THR A 1 108 ? 9.707 1.120 -7.871 1.00 71.94 108 THR A O 1
ATOM 870 N N . LEU A 1 109 ? 9.427 3.318 -7.577 1.00 76.38 109 LEU A N 1
ATOM 871 C CA . LEU A 1 109 ? 9.010 3.560 -8.961 1.00 76.38 109 LEU A CA 1
ATOM 872 C C . LEU A 1 109 ? 10.157 3.345 -9.955 1.00 76.38 109 LEU A C 1
ATOM 874 O O . LEU A 1 109 ? 9.912 2.960 -11.103 1.00 76.38 109 LEU A O 1
ATOM 878 N N . GLU A 1 110 ? 11.397 3.620 -9.563 1.00 75.88 110 GLU A N 1
ATOM 879 C CA . GLU A 1 110 ? 12.579 3.330 -10.366 1.00 75.88 110 GLU A CA 1
ATOM 880 C C . GLU A 1 110 ? 12.799 1.837 -10.526 1.00 75.88 110 GLU A C 1
ATOM 882 O O . GLU A 1 110 ? 12.944 1.377 -11.658 1.00 75.88 110 GLU A O 1
ATOM 887 N N . GLU A 1 111 ? 12.757 1.077 -9.438 1.00 79.94 111 GLU A N 1
ATOM 888 C CA . GLU A 1 111 ? 12.866 -0.376 -9.475 1.00 79.94 111 GLU A CA 1
ATOM 889 C C . GLU A 1 111 ? 11.764 -0.988 -10.328 1.00 79.94 111 GLU A C 1
ATOM 891 O O . GLU A 1 111 ? 12.052 -1.771 -11.232 1.00 79.94 111 GLU A O 1
ATOM 896 N N . CYS A 1 112 ? 10.518 -0.542 -10.159 1.00 83.44 112 CYS A N 1
ATOM 897 C CA . CYS A 1 112 ? 9.403 -0.986 -10.990 1.00 83.44 112 CYS A CA 1
ATOM 898 C C . CYS A 1 112 ? 9.656 -0.723 -12.486 1.00 83.44 112 CYS A C 1
ATOM 900 O O . CYS A 1 112 ? 9.466 -1.605 -13.328 1.00 83.44 112 CYS A O 1
ATOM 902 N N . LYS A 1 113 ? 10.142 0.469 -12.852 1.00 86.56 113 LYS A N 1
ATOM 903 C CA . LYS A 1 113 ? 10.449 0.805 -14.254 1.00 86.56 113 LYS A CA 1
ATOM 904 C C . LYS A 1 113 ? 11.644 0.020 -14.789 1.00 86.56 113 LYS A C 1
ATOM 906 O O . LYS A 1 113 ? 11.619 -0.403 -15.947 1.00 86.56 113 LYS A O 1
ATOM 911 N N . VAL A 1 114 ? 12.667 -0.207 -13.969 1.00 84.56 114 VAL A N 1
ATOM 912 C CA . VAL A 1 114 ? 13.836 -1.024 -14.316 1.00 84.56 114 VAL A CA 1
ATOM 913 C C . VAL A 1 114 ? 13.425 -2.475 -14.537 1.00 84.56 114 VAL A C 1
ATOM 915 O O . VAL A 1 114 ? 13.772 -3.038 -15.570 1.00 84.56 114 VAL A O 1
ATOM 918 N N . LEU A 1 115 ? 12.645 -3.063 -13.630 1.00 85.19 115 LEU A N 1
ATOM 919 C CA . LEU A 1 115 ? 12.168 -4.442 -13.725 1.00 85.19 115 LEU A CA 1
ATOM 920 C C . LEU A 1 115 ? 11.279 -4.644 -14.951 1.00 85.19 115 LEU A C 1
ATOM 922 O O . LEU A 1 115 ? 11.456 -5.613 -15.685 1.00 85.19 115 LEU A O 1
ATOM 926 N N . LYS A 1 116 ? 10.377 -3.699 -15.240 1.00 90.56 116 LYS A N 1
ATOM 927 C CA . LYS A 1 116 ? 9.545 -3.751 -16.451 1.00 90.56 116 LYS A CA 1
ATOM 928 C C . LYS A 1 116 ? 10.371 -3.608 -17.729 1.00 90.56 116 LYS A C 1
ATOM 930 O O . LYS A 1 116 ? 10.135 -4.347 -18.678 1.00 90.56 116 LYS A O 1
ATOM 935 N N . SER A 1 117 ? 11.364 -2.719 -17.747 1.00 89.56 117 SER A N 1
ATOM 936 C CA . SER A 1 117 ? 12.290 -2.586 -18.885 1.00 89.56 117 SER A CA 1
ATOM 937 C C . SER A 1 117 ? 13.117 -3.860 -19.077 1.00 89.56 117 SER A C 1
ATOM 939 O O . SER A 1 117 ? 13.239 -4.352 -20.194 1.00 89.56 117 SER A O 1
ATOM 941 N N . ARG A 1 118 ? 13.621 -4.444 -17.981 1.00 88.62 118 ARG A N 1
ATOM 942 C CA . ARG A 1 118 ? 14.345 -5.720 -17.983 1.00 88.62 118 ARG A CA 1
ATOM 943 C C . ARG A 1 118 ? 13.469 -6.839 -18.529 1.00 88.62 118 ARG A C 1
ATOM 945 O O . ARG A 1 118 ? 13.928 -7.567 -19.392 1.00 88.62 118 ARG A O 1
ATOM 952 N N . ARG A 1 119 ? 12.210 -6.938 -18.091 1.00 89.12 119 ARG A N 1
ATOM 953 C CA . ARG A 1 119 ? 11.250 -7.930 -18.595 1.00 89.12 119 ARG A CA 1
ATOM 954 C C . ARG A 1 119 ? 11.041 -7.803 -20.103 1.00 89.12 119 ARG A C 1
ATOM 956 O O . ARG A 1 119 ? 11.084 -8.817 -20.788 1.00 89.12 119 ARG A O 1
ATOM 963 N N . VAL A 1 120 ? 10.874 -6.583 -20.622 1.00 90.69 120 VAL A N 1
ATOM 964 C CA . VAL A 1 120 ? 10.770 -6.347 -22.074 1.00 90.69 120 VAL A CA 1
ATOM 965 C C . VAL A 1 120 ? 12.014 -6.856 -22.804 1.00 90.69 120 VAL A C 1
ATOM 967 O O . VAL A 1 120 ? 11.873 -7.571 -23.792 1.00 90.69 120 VAL A O 1
ATOM 970 N N . MET A 1 121 ? 13.216 -6.539 -22.310 1.00 86.81 121 MET A N 1
ATOM 971 C CA . MET A 1 121 ? 14.459 -7.006 -22.935 1.00 86.81 121 MET A CA 1
ATOM 972 C C . MET A 1 121 ? 14.626 -8.526 -22.833 1.00 86.81 121 MET A C 1
ATOM 974 O O . MET A 1 121 ? 14.938 -9.167 -23.823 1.00 86.81 121 MET A O 1
ATOM 978 N N . THR A 1 122 ? 14.331 -9.133 -21.680 1.00 88.38 122 THR A N 1
ATOM 979 C CA . THR A 1 122 ? 14.398 -10.591 -21.492 1.00 88.38 122 THR A CA 1
ATOM 980 C C . THR A 1 122 ? 13.464 -11.342 -22.435 1.00 88.38 122 THR A C 1
ATOM 982 O O . THR A 1 122 ? 13.856 -12.376 -22.965 1.00 88.38 122 THR A O 1
ATOM 985 N N . LEU A 1 123 ? 12.245 -10.838 -22.648 1.00 90.00 123 LEU A N 1
ATOM 986 C CA . LEU A 1 123 ? 11.286 -11.467 -23.555 1.00 90.00 123 LEU A CA 1
ATOM 987 C C . LEU A 1 123 ? 11.720 -11.307 -25.018 1.00 90.00 123 LEU A C 1
ATOM 989 O O . LEU A 1 123 ? 11.765 -12.297 -25.740 1.00 90.00 123 LEU A O 1
ATOM 993 N N . ARG A 1 124 ? 12.100 -10.090 -25.433 1.00 86.81 124 ARG A N 1
ATOM 994 C CA . ARG A 1 124 ? 12.552 -9.791 -26.804 1.00 86.81 124 ARG A CA 1
ATOM 995 C C . ARG A 1 124 ? 13.830 -10.543 -27.175 1.00 86.81 124 ARG A C 1
ATOM 997 O O . ARG A 1 124 ? 13.907 -11.111 -28.256 1.00 86.81 124 ARG A O 1
ATOM 1004 N N . ASP A 1 125 ? 14.806 -10.555 -26.273 1.00 85.75 125 ASP A N 1
ATOM 1005 C CA . ASP A 1 125 ? 16.138 -11.114 -26.510 1.00 85.75 125 ASP A CA 1
ATOM 1006 C C . ASP A 1 125 ? 16.229 -12.590 -26.069 1.00 85.75 125 ASP A C 1
ATOM 1008 O O . ASP A 1 125 ? 17.326 -13.150 -25.967 1.00 85.75 125 ASP A O 1
ATOM 1012 N N . SER A 1 126 ? 15.103 -13.246 -25.758 1.00 87.12 126 SER A N 1
ATOM 1013 C CA . SER A 1 126 ? 15.088 -14.666 -25.384 1.00 87.12 126 SER A CA 1
ATOM 1014 C C . SER A 1 126 ? 15.692 -15.530 -26.497 1.00 87.12 126 SER A C 1
ATOM 1016 O O . SER A 1 126 ? 15.457 -15.284 -27.677 1.00 87.12 126 SER A O 1
ATOM 1018 N N . LYS A 1 127 ? 16.489 -16.547 -26.131 1.00 85.88 127 LYS A N 1
ATOM 1019 C CA . LYS A 1 127 ? 17.003 -17.535 -27.105 1.00 85.88 127 LYS A CA 1
ATOM 1020 C C . LYS A 1 127 ? 15.878 -18.408 -27.660 1.00 85.88 127 LYS A C 1
ATOM 1022 O O . LYS A 1 127 ? 15.982 -18.904 -28.775 1.00 85.88 127 LYS A O 1
ATOM 1027 N N . ASP A 1 128 ? 14.822 -18.593 -26.873 1.00 90.88 128 ASP A N 1
ATOM 1028 C CA . ASP A 1 128 ? 13.667 -19.373 -27.281 1.00 90.88 128 ASP A CA 1
ATOM 1029 C C . ASP A 1 128 ? 12.829 -18.582 -28.300 1.00 90.88 128 ASP A C 1
ATOM 1031 O O . ASP A 1 128 ? 12.308 -17.493 -28.019 1.00 90.88 128 ASP A O 1
ATOM 1035 N N . SER A 1 129 ? 12.699 -19.157 -29.497 1.00 89.94 129 SER A N 1
ATOM 1036 C CA . SER A 1 129 ? 11.873 -18.645 -30.592 1.00 89.94 129 SER A CA 1
ATOM 1037 C C . SER A 1 129 ? 10.415 -18.462 -30.168 1.00 89.94 129 SER A C 1
ATOM 1039 O O . SER A 1 129 ? 9.792 -17.473 -30.552 1.00 89.94 129 SER A O 1
ATOM 1041 N N . LYS A 1 130 ? 9.864 -19.374 -29.355 1.00 90.19 130 LYS A N 1
ATOM 1042 C CA . LYS A 1 130 ? 8.469 -19.289 -28.903 1.00 90.19 130 LYS A CA 1
ATOM 1043 C C . LYS A 1 130 ? 8.265 -18.066 -28.015 1.00 90.19 130 LYS A C 1
ATOM 1045 O O . LYS A 1 130 ? 7.289 -17.347 -28.183 1.00 90.19 130 LYS A O 1
ATOM 1050 N N . ILE A 1 131 ? 9.214 -17.776 -27.127 1.00 86.38 131 ILE A N 1
ATOM 1051 C CA . ILE A 1 131 ? 9.124 -16.651 -26.185 1.00 86.38 131 ILE A CA 1
ATOM 1052 C C . ILE A 1 131 ? 9.358 -15.307 -26.886 1.00 86.38 131 ILE A C 1
ATOM 1054 O O . ILE A 1 131 ? 8.614 -14.356 -26.647 1.00 86.38 131 ILE A O 1
ATOM 1058 N N . SER A 1 132 ? 10.361 -15.220 -27.763 1.00 87.06 132 SER A N 1
ATOM 1059 C CA . SER A 1 132 ? 10.690 -13.971 -28.470 1.00 87.06 132 SER A CA 1
ATOM 1060 C C . SER A 1 132 ? 9.627 -13.568 -29.496 1.00 87.06 132 SER A C 1
ATOM 1062 O O . SER A 1 132 ? 9.335 -12.379 -29.640 1.00 87.06 132 SER A O 1
ATOM 1064 N N . LYS A 1 133 ? 8.990 -14.544 -30.162 1.00 89.25 133 LYS A N 1
ATOM 1065 C CA . LYS A 1 133 ? 7.936 -14.306 -31.164 1.00 89.25 133 LYS A CA 1
ATOM 1066 C C . LYS A 1 133 ? 6.519 -14.239 -30.586 1.00 89.25 133 LYS A C 1
ATOM 1068 O O . LYS A 1 133 ? 5.622 -13.786 -31.286 1.00 89.25 133 LYS A O 1
ATOM 1073 N N . ALA A 1 134 ? 6.305 -14.603 -29.319 1.00 87.81 134 ALA A N 1
ATOM 1074 C CA . ALA A 1 134 ? 4.976 -14.603 -28.688 1.00 87.81 134 ALA A CA 1
ATOM 1075 C C . ALA A 1 134 ? 4.315 -13.214 -28.556 1.00 87.81 134 ALA A C 1
ATOM 1077 O O . ALA A 1 134 ? 3.166 -13.124 -28.136 1.00 87.81 134 ALA A O 1
ATOM 1078 N N . GLY A 1 135 ? 5.020 -12.114 -28.851 1.00 85.12 135 GLY A N 1
ATOM 1079 C CA . GLY A 1 135 ? 4.422 -10.772 -28.855 1.00 85.12 135 GLY A CA 1
ATOM 1080 C C . GLY A 1 135 ? 3.936 -10.283 -27.482 1.00 85.12 135 GLY A C 1
ATOM 1081 O O . GLY A 1 135 ? 3.118 -9.366 -27.408 1.00 85.12 135 GLY A O 1
ATOM 1082 N N . ILE A 1 136 ? 4.437 -10.871 -26.389 1.00 86.19 136 ILE A N 1
ATOM 1083 C CA . ILE A 1 136 ? 3.966 -10.613 -25.022 1.00 86.19 136 ILE A CA 1
ATOM 1084 C C . ILE A 1 136 ? 4.134 -9.132 -24.660 1.00 86.19 136 ILE A C 1
ATOM 1086 O O . ILE A 1 136 ? 5.246 -8.612 -24.527 1.00 86.19 136 ILE A O 1
ATOM 1090 N N . GLN A 1 137 ? 3.013 -8.448 -24.426 1.00 84.69 137 GLN A N 1
ATOM 1091 C CA . GLN A 1 137 ? 3.020 -7.054 -23.996 1.00 84.69 137 GLN A CA 1
ATOM 1092 C C . GLN A 1 137 ? 3.223 -6.944 -22.480 1.00 84.69 137 GLN A C 1
ATOM 1094 O O . GLN A 1 137 ? 2.449 -7.459 -21.672 1.00 84.69 137 GLN A O 1
ATOM 1099 N N . THR A 1 138 ? 4.272 -6.231 -22.064 1.00 86.88 138 THR A N 1
ATOM 1100 C CA . THR A 1 138 ? 4.505 -5.946 -20.642 1.00 86.88 138 THR A CA 1
ATOM 1101 C C . THR A 1 138 ? 3.549 -4.852 -20.171 1.00 86.88 138 THR A C 1
ATOM 1103 O O . THR A 1 138 ? 3.631 -3.720 -20.640 1.00 86.88 138 THR A O 1
ATOM 1106 N N . ARG A 1 139 ? 2.672 -5.166 -19.207 1.00 84.75 139 ARG A N 1
ATOM 1107 C CA . ARG A 1 139 ? 1.694 -4.212 -18.657 1.00 84.75 139 ARG A CA 1
ATOM 1108 C C . ARG A 1 139 ? 2.376 -2.991 -18.021 1.00 84.75 139 ARG A C 1
ATOM 1110 O O . ARG A 1 139 ? 3.039 -3.086 -16.978 1.00 84.75 139 ARG A O 1
ATOM 1117 N N . THR A 1 140 ? 2.176 -1.820 -18.616 1.00 87.31 140 THR A N 1
ATOM 1118 C CA . THR A 1 140 ? 2.646 -0.517 -18.119 1.00 87.31 140 THR A CA 1
ATOM 1119 C C . THR A 1 140 ? 1.484 0.452 -17.903 1.00 87.31 140 THR A C 1
ATOM 1121 O O . THR A 1 140 ? 0.377 0.200 -18.360 1.00 87.31 140 THR A O 1
ATOM 1124 N N . GLY A 1 141 ? 1.708 1.536 -17.154 1.00 80.50 141 GLY A N 1
ATOM 1125 C CA . GLY A 1 141 ? 0.666 2.534 -16.881 1.00 80.50 141 GLY A CA 1
ATOM 1126 C C . GLY A 1 141 ? 0.507 3.561 -18.010 1.00 80.50 141 GLY A C 1
ATOM 1127 O O . GLY A 1 141 ? 1.295 3.585 -18.950 1.00 80.50 141 GLY A O 1
ATOM 1128 N N . ARG A 1 142 ? -0.464 4.475 -17.874 1.00 80.69 142 ARG A N 1
ATOM 1129 C CA . ARG A 1 142 ? -0.788 5.497 -18.894 1.00 80.69 142 ARG A CA 1
ATOM 1130 C C . ARG A 1 142 ? 0.340 6.504 -19.161 1.00 80.69 142 ARG A C 1
ATOM 1132 O O . ARG A 1 142 ? 0.551 6.905 -20.295 1.00 80.69 142 ARG A O 1
ATOM 1139 N N . LYS A 1 143 ? 1.075 6.918 -18.121 1.00 84.25 143 LYS A N 1
ATOM 1140 C CA . LYS A 1 143 ? 2.109 7.973 -18.217 1.00 84.25 143 LYS A CA 1
ATOM 1141 C C . LYS A 1 143 ? 3.471 7.481 -18.729 1.00 84.25 143 LYS A C 1
ATOM 1143 O O . LYS A 1 143 ? 4.346 8.298 -19.001 1.00 84.25 143 LYS A O 1
ATOM 1148 N N . TRP A 1 144 ? 3.710 6.169 -18.781 1.00 87.81 144 TRP A N 1
ATOM 1149 C CA . TRP A 1 144 ? 5.021 5.621 -19.138 1.00 87.81 144 TRP A CA 1
ATOM 1150 C C . TRP A 1 144 ? 4.907 4.203 -19.690 1.00 87.81 144 TRP A C 1
ATOM 1152 O O . TRP A 1 144 ? 4.310 3.344 -19.042 1.00 87.81 144 TRP A O 1
ATOM 1162 N N . SER A 1 145 ? 5.562 3.951 -20.826 1.00 89.62 145 SER A N 1
ATOM 1163 C CA . SER A 1 145 ? 5.670 2.631 -21.452 1.00 89.62 145 SER A CA 1
ATOM 1164 C C . SER A 1 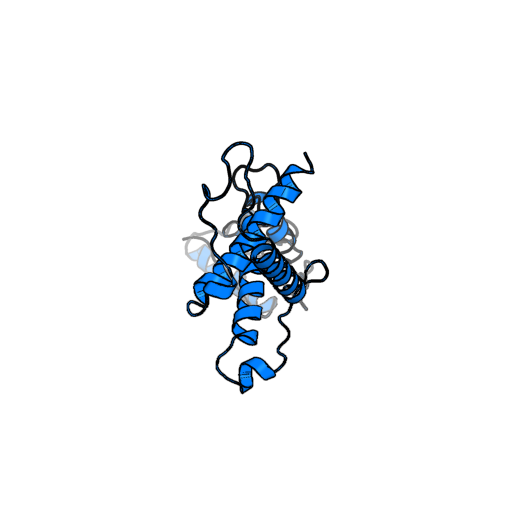145 ? 7.107 2.112 -21.402 1.00 89.62 145 SER A C 1
ATOM 1166 O O . SER A 1 145 ? 8.061 2.834 -21.697 1.00 89.62 145 SER A O 1
ATOM 1168 N N . ALA A 1 146 ? 7.261 0.841 -21.023 1.00 89.50 146 ALA A N 1
ATOM 1169 C CA . ALA A 1 146 ? 8.563 0.183 -20.938 1.00 89.50 146 ALA A CA 1
ATOM 1170 C C . ALA A 1 146 ? 9.167 -0.048 -22.325 1.00 89.50 146 ALA A C 1
ATOM 1172 O O . ALA A 1 146 ? 10.370 0.110 -22.500 1.00 89.50 146 ALA A O 1
ATOM 1173 N N . ARG A 1 147 ? 8.328 -0.376 -23.315 1.00 88.12 147 ARG A N 1
ATOM 1174 C CA . ARG A 1 147 ? 8.766 -0.658 -24.685 1.00 88.12 1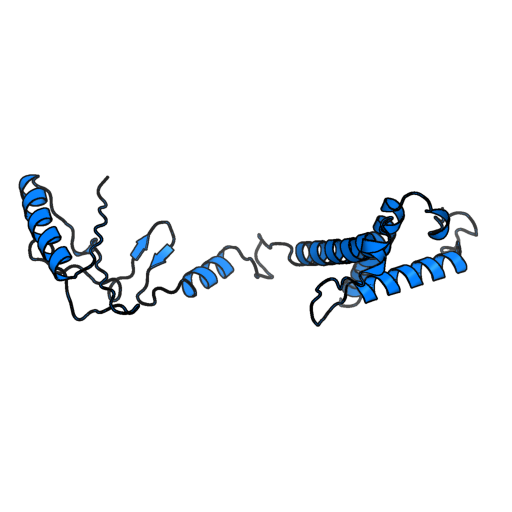47 ARG A CA 1
ATOM 1175 C C . ARG A 1 147 ? 9.373 0.583 -25.334 1.00 88.12 147 ARG A C 1
ATOM 1177 O O . ARG A 1 147 ? 10.534 0.554 -25.720 1.00 88.12 147 ARG A O 1
ATOM 1184 N N . THR A 1 148 ? 8.652 1.706 -25.304 1.00 89.44 148 THR A N 1
ATOM 1185 C CA . THR A 1 148 ? 9.148 2.977 -25.858 1.00 89.44 148 THR A CA 1
ATOM 1186 C C . THR A 1 148 ? 10.408 3.462 -25.144 1.00 89.44 148 THR A C 1
ATOM 1188 O O . THR A 1 148 ? 11.326 3.964 -25.785 1.00 89.44 148 THR A O 1
ATOM 1191 N N . ALA A 1 149 ? 10.498 3.275 -23.823 1.00 89.19 149 ALA A N 1
ATOM 1192 C CA . ALA A 1 149 ? 11.690 3.630 -23.061 1.00 89.19 149 ALA A CA 1
ATOM 1193 C C . ALA A 1 149 ? 12.915 2.782 -23.445 1.00 89.19 149 ALA A C 1
ATOM 1195 O O . ALA A 1 149 ? 14.017 3.323 -23.542 1.00 89.19 149 ALA A O 1
ATOM 1196 N N . VAL A 1 150 ? 12.735 1.475 -23.662 1.00 89.62 150 VAL A N 1
ATOM 1197 C CA . VAL A 1 150 ? 13.800 0.568 -24.118 1.00 89.62 150 VAL A CA 1
ATOM 1198 C C . VAL A 1 150 ? 14.230 0.914 -25.543 1.00 89.62 150 VAL A C 1
ATOM 1200 O O . VAL A 1 150 ? 15.426 1.071 -25.777 1.00 89.62 150 VAL A O 1
ATOM 1203 N N . ASP A 1 151 ? 13.288 1.113 -26.465 1.00 89.19 151 ASP A N 1
ATOM 1204 C CA . ASP A 1 151 ? 13.594 1.427 -27.866 1.00 89.19 151 ASP A CA 1
ATOM 1205 C C . ASP A 1 151 ? 14.315 2.777 -27.997 1.00 89.19 151 ASP A C 1
ATOM 1207 O O . ASP A 1 151 ? 15.350 2.877 -28.657 1.00 89.19 151 ASP A O 1
ATOM 1211 N N . GLN A 1 152 ? 13.855 3.807 -27.278 1.00 89.38 152 GLN A N 1
ATOM 1212 C CA . GLN A 1 152 ? 14.555 5.091 -27.219 1.00 89.38 152 GLN A CA 1
ATOM 1213 C C . GLN A 1 152 ? 15.952 4.964 -26.608 1.00 89.38 152 GLN A C 1
ATOM 1215 O O . GLN A 1 152 ? 16.884 5.611 -27.078 1.00 89.38 152 GLN A O 1
ATOM 1220 N N . ALA A 1 153 ? 16.118 4.178 -25.540 1.00 87.31 153 ALA A N 1
ATOM 1221 C CA . ALA A 1 153 ? 17.432 3.964 -24.939 1.00 87.31 153 ALA A CA 1
ATOM 1222 C C . ALA A 1 153 ? 18.380 3.267 -25.923 1.00 87.31 153 ALA A C 1
ATOM 1224 O O . ALA A 1 153 ? 19.520 3.710 -26.066 1.00 87.31 153 ALA A O 1
ATOM 1225 N N . GLY A 1 154 ? 17.889 2.246 -26.632 1.00 86.62 154 GLY A N 1
ATOM 1226 C CA . GLY A 1 154 ? 18.613 1.554 -27.695 1.00 86.62 154 GLY A CA 1
ATOM 1227 C C . GLY A 1 154 ? 19.019 2.494 -28.830 1.00 86.62 154 GLY A C 1
ATOM 1228 O O . GLY A 1 154 ? 20.188 2.518 -29.200 1.00 86.62 154 GLY A O 1
ATOM 1229 N N . SER A 1 155 ? 18.105 3.345 -29.305 1.00 87.50 155 SER A N 1
ATOM 1230 C CA . SER A 1 155 ? 18.385 4.341 -30.350 1.00 87.50 155 SER A CA 1
ATOM 1231 C C . SER A 1 155 ? 19.501 5.315 -29.953 1.00 87.50 155 SER A C 1
ATOM 1233 O O . SER A 1 155 ? 20.404 5.568 -30.744 1.00 87.50 155 SER A O 1
ATOM 1235 N N . ILE A 1 156 ? 19.530 5.803 -28.705 1.00 85.81 156 ILE A N 1
ATOM 1236 C CA . ILE A 1 156 ? 20.641 6.662 -28.254 1.00 85.81 156 ILE A CA 1
ATOM 1237 C C . ILE A 1 156 ? 21.958 5.901 -28.208 1.00 85.81 156 ILE A C 1
ATOM 1239 O O . ILE A 1 156 ? 23.006 6.489 -28.443 1.00 85.81 156 ILE A O 1
ATOM 1243 N N . LEU A 1 157 ? 21.930 4.643 -27.773 1.00 84.88 157 LEU A N 1
ATOM 1244 C CA . LEU A 1 157 ? 23.140 3.837 -27.667 1.00 84.88 157 LEU A CA 1
ATOM 1245 C C . LEU A 1 157 ? 23.706 3.564 -29.060 1.00 84.88 157 LEU A C 1
ATOM 1247 O O . LEU A 1 157 ? 24.899 3.733 -29.260 1.00 84.88 157 LEU A O 1
ATOM 1251 N N . HIS A 1 158 ? 22.838 3.291 -30.031 1.00 85.19 158 HIS A N 1
ATOM 1252 C CA . HIS A 1 158 ? 23.210 3.193 -31.436 1.00 85.19 158 HIS A CA 1
ATOM 1253 C C . HIS A 1 158 ? 23.760 4.516 -31.987 1.00 85.19 158 HIS A C 1
ATOM 1255 O O . HIS A 1 158 ? 24.822 4.547 -32.594 1.00 85.19 158 HIS A O 1
ATOM 1261 N N . HIS A 1 159 ? 23.081 5.634 -31.722 1.00 86.62 159 HIS A N 1
ATOM 1262 C CA . HIS A 1 159 ? 23.566 6.955 -32.121 1.00 86.62 159 HIS A CA 1
ATOM 1263 C C . HIS A 1 159 ? 24.930 7.276 -31.494 1.00 86.62 159 HIS A C 1
ATOM 1265 O O . HIS A 1 159 ? 25.805 7.819 -32.154 1.00 86.62 159 HIS A O 1
ATOM 1271 N N . LYS A 1 160 ? 25.141 6.892 -30.233 1.00 83.38 160 LYS A N 1
ATOM 1272 C CA . LYS A 1 160 ? 26.434 7.032 -29.560 1.00 83.38 160 LYS A CA 1
ATOM 1273 C C . LYS A 1 160 ? 27.525 6.182 -30.190 1.00 83.38 160 LYS A C 1
ATOM 1275 O O . LYS A 1 160 ? 28.650 6.650 -30.255 1.00 83.38 160 LYS A O 1
ATOM 1280 N N . ASP A 1 161 ? 27.207 4.970 -30.627 1.00 85.12 161 ASP A N 1
ATOM 1281 C CA . ASP A 1 161 ? 28.164 4.119 -31.333 1.00 85.12 161 ASP A CA 1
ATOM 1282 C C . ASP A 1 161 ? 28.601 4.737 -32.665 1.00 85.12 161 ASP A C 1
ATOM 1284 O O . ASP A 1 161 ? 29.786 4.678 -32.974 1.00 85.12 161 ASP A O 1
ATOM 1288 N N . ILE A 1 162 ? 27.675 5.369 -33.400 1.00 86.38 162 ILE A N 1
ATOM 1289 C CA . ILE A 1 162 ? 27.974 6.097 -34.647 1.00 86.38 162 ILE A CA 1
ATOM 1290 C C . ILE A 1 162 ? 28.879 7.298 -34.372 1.00 86.38 162 ILE A C 1
ATOM 1292 O O . ILE A 1 162 ? 29.886 7.486 -35.042 1.00 86.38 162 ILE A O 1
ATOM 1296 N N . VAL A 1 163 ? 28.507 8.117 -33.385 1.00 85.25 163 VAL A N 1
ATOM 1297 C CA . VAL A 1 163 ? 29.268 9.317 -33.013 1.00 85.25 163 VAL A CA 1
ATOM 1298 C C . VAL A 1 163 ? 30.659 8.948 -32.483 1.00 85.25 163 VAL A C 1
ATOM 1300 O O . VAL A 1 163 ? 31.608 9.707 -32.653 1.00 85.25 163 VAL A O 1
ATOM 1303 N N . GLY A 1 164 ? 30.792 7.777 -31.855 1.00 81.62 164 GLY A N 1
ATOM 1304 C CA . GLY A 1 164 ? 32.054 7.299 -31.317 1.00 81.62 164 GLY A CA 1
ATOM 1305 C C . GLY A 1 164 ? 32.548 8.149 -30.147 1.00 81.62 164 GLY A C 1
ATOM 1306 O O . GLY A 1 164 ? 31.767 8.737 -29.390 1.00 81.62 164 GLY A O 1
ATOM 1307 N N . ASN A 1 165 ? 33.868 8.182 -29.969 1.00 79.38 165 ASN A N 1
ATOM 1308 C CA . ASN A 1 165 ? 34.478 8.944 -28.892 1.00 79.38 165 ASN A CA 1
ATOM 1309 C C . ASN A 1 165 ? 34.644 10.418 -29.286 1.00 79.38 165 ASN A C 1
ATOM 1311 O O . ASN A 1 165 ? 35.468 10.750 -30.132 1.00 79.38 165 ASN A O 1
ATOM 1315 N N . THR A 1 166 ? 33.871 11.304 -28.662 1.00 75.81 166 THR A N 1
ATOM 1316 C CA . THR A 1 166 ? 33.955 12.754 -28.891 1.00 75.81 166 THR A CA 1
ATOM 1317 C C . THR A 1 166 ? 34.965 13.404 -27.956 1.00 75.81 166 THR A C 1
ATOM 1319 O O . THR A 1 166 ? 35.024 13.035 -26.781 1.00 75.81 166 THR A O 1
ATOM 1322 N N . CYS A 1 167 ? 35.658 14.446 -28.418 1.00 73.00 167 CYS A N 1
ATOM 1323 C CA . CYS A 1 167 ? 36.449 15.316 -27.546 1.00 73.00 167 CYS A CA 1
ATOM 1324 C C . CYS A 1 167 ? 35.618 15.855 -26.375 1.00 73.00 167 CYS A C 1
ATOM 1326 O O . CYS A 1 167 ? 34.552 16.445 -26.564 1.00 73.00 167 CYS A O 1
ATOM 1328 N N . THR A 1 168 ? 36.129 15.686 -25.157 1.00 73.06 168 THR A N 1
ATOM 1329 C CA . THR A 1 168 ? 35.560 16.279 -23.944 1.00 73.06 168 THR A CA 1
ATOM 1330 C C . THR A 1 168 ? 36.411 17.463 -23.495 1.00 73.06 168 THR A C 1
ATOM 1332 O O . THR A 1 168 ? 37.491 17.299 -22.932 1.00 73.06 168 THR A O 1
ATOM 1335 N N . GLY A 1 169 ? 35.927 18.684 -23.742 1.00 76.06 169 GLY A N 1
ATOM 1336 C CA . GLY A 1 169 ? 36.658 19.908 -23.394 1.00 76.06 169 GLY A CA 1
ATOM 1337 C C . GLY A 1 169 ? 37.983 20.033 -24.158 1.00 76.06 169 GLY A C 1
ATOM 1338 O O . GLY A 1 169 ? 38.038 19.740 -25.349 1.00 76.06 169 GLY A O 1
ATOM 1339 N N . ARG A 1 170 ? 39.055 20.458 -23.473 1.00 77.81 170 ARG A N 1
ATOM 1340 C CA . ARG A 1 170 ? 40.409 20.620 -24.049 1.00 77.81 170 ARG A CA 1
ATOM 1341 C C . ARG A 1 170 ? 41.293 19.368 -23.940 1.00 77.81 170 ARG A C 1
ATOM 1343 O O . ARG A 1 170 ? 42.484 19.449 -24.200 1.00 77.81 170 ARG A O 1
ATOM 1350 N N . GLN A 1 171 ? 40.736 18.221 -23.543 1.00 76.06 171 GLN A N 1
ATOM 1351 C CA . GLN A 1 171 ? 41.516 17.003 -23.275 1.00 76.06 171 GLN A CA 1
ATOM 1352 C C . GLN A 1 171 ? 42.085 16.333 -24.539 1.00 76.06 171 GLN A C 1
ATOM 1354 O O . GLN A 1 171 ? 42.956 15.485 -24.418 1.00 76.06 171 GLN A O 1
ATOM 1359 N N . GLY A 1 172 ? 41.637 16.709 -25.740 1.00 66.69 172 GLY A N 1
ATOM 1360 C CA . GLY A 1 172 ? 42.065 16.072 -26.990 1.00 66.69 172 GLY A CA 1
ATOM 1361 C C . GLY A 1 172 ? 41.353 14.742 -27.279 1.00 66.69 172 GLY A C 1
ATOM 1362 O O . GLY A 1 172 ? 40.617 14.204 -26.446 1.00 66.69 172 GLY A O 1
ATOM 1363 N N . TYR A 1 173 ? 41.530 14.232 -28.502 1.00 68.38 173 TYR A N 1
ATOM 1364 C CA . TYR A 1 173 ? 40.929 12.973 -28.953 1.00 68.38 173 TYR A CA 1
ATOM 1365 C C . TYR A 1 173 ? 41.600 11.769 -28.274 1.00 68.38 173 TYR A C 1
ATOM 1367 O O . TYR A 1 173 ? 42.818 11.714 -28.159 1.00 68.38 173 TYR A O 1
ATOM 1375 N N . GLY A 1 174 ? 40.805 10.782 -27.849 1.00 66.31 174 GLY A N 1
ATOM 1376 C CA . GLY A 1 174 ? 41.314 9.490 -27.360 1.00 66.31 174 GLY A CA 1
ATOM 1377 C C . GLY A 1 174 ? 41.566 9.379 -25.851 1.00 66.31 174 GLY A C 1
ATOM 1378 O O . GLY A 1 174 ? 41.792 8.273 -25.375 1.00 66.31 174 GLY A O 1
ATOM 1379 N N . MET A 1 175 ? 41.445 10.465 -25.077 1.00 67.19 175 MET A N 1
ATOM 1380 C CA . MET A 1 175 ? 41.712 10.442 -23.624 1.00 67.19 175 MET A CA 1
ATOM 1381 C C . MET A 1 175 ? 40.630 9.753 -22.779 1.00 67.19 175 MET A C 1
ATOM 1383 O O . MET A 1 175 ? 40.834 9.465 -21.601 1.00 67.19 175 MET A O 1
ATOM 1387 N N . THR A 1 176 ? 39.457 9.491 -23.351 1.00 69.38 176 THR A N 1
ATOM 1388 C CA . THR A 1 176 ? 38.331 8.851 -22.661 1.00 69.38 176 THR A CA 1
ATOM 1389 C C . THR A 1 176 ? 38.085 7.449 -23.206 1.00 69.38 176 THR A C 1
ATOM 1391 O O . THR A 1 176 ? 38.029 7.227 -24.414 1.00 69.38 176 THR A O 1
ATOM 1394 N N . HIS A 1 177 ? 37.893 6.480 -22.311 1.00 68.44 177 HIS A N 1
ATOM 1395 C CA . HIS A 1 177 ? 37.564 5.115 -22.709 1.00 68.44 177 HIS A CA 1
ATOM 1396 C C . HIS A 1 177 ? 36.102 5.031 -23.183 1.00 68.44 177 HIS A C 1
ATOM 1398 O O . HIS A 1 177 ? 35.162 5.173 -22.391 1.00 68.44 177 HIS A O 1
ATOM 1404 N N . PHE A 1 178 ? 35.900 4.783 -24.480 1.00 74.69 178 PHE A N 1
ATOM 1405 C CA . PHE A 1 178 ? 34.579 4.627 -25.085 1.00 74.69 178 PHE A CA 1
ATOM 1406 C C . PHE A 1 178 ? 34.223 3.151 -25.270 1.00 74.69 178 PHE A C 1
ATOM 1408 O O . PHE A 1 178 ? 34.801 2.447 -26.094 1.00 74.69 178 PHE A O 1
ATOM 1415 N N . GLN A 1 179 ? 33.223 2.682 -24.522 1.00 72.62 179 GLN A N 1
ATOM 1416 C CA . GLN A 1 179 ? 32.679 1.341 -24.708 1.00 72.62 179 GLN A CA 1
ATOM 1417 C C . GLN A 1 179 ? 31.551 1.365 -25.746 1.00 72.62 179 GLN A C 1
ATOM 1419 O O . GLN A 1 179 ? 30.467 1.891 -25.478 1.00 72.62 179 GLN A O 1
ATOM 1424 N N . GLN A 1 180 ? 31.805 0.750 -26.903 1.00 75.56 180 GLN A N 1
ATOM 1425 C CA . GLN A 1 180 ? 30.812 0.546 -27.959 1.00 75.56 180 GLN A CA 1
ATOM 1426 C C . GLN A 1 180 ? 29.740 -0.457 -27.517 1.00 75.56 180 GLN A C 1
ATOM 1428 O O . GLN A 1 180 ? 30.039 -1.569 -27.074 1.00 75.56 180 GLN A O 1
ATOM 1433 N N . TRP A 1 181 ? 28.474 -0.075 -27.662 1.00 73.19 181 TRP A N 1
ATOM 1434 C CA . TRP A 1 181 ? 27.314 -0.905 -27.340 1.00 73.19 181 TRP A CA 1
ATOM 1435 C C . TRP A 1 181 ? 27.204 -2.134 -28.256 1.00 73.19 181 TRP A C 1
ATOM 1437 O O . TRP A 1 181 ? 26.875 -3.236 -27.809 1.00 73.19 181 TRP A O 1
ATOM 1447 N N . SER A 1 182 ? 27.512 -1.952 -29.536 1.00 70.81 182 SER A N 1
ATOM 1448 C CA . SER A 1 182 ? 27.616 -2.987 -30.568 1.00 70.81 182 SER A CA 1
ATOM 1449 C C . SER A 1 182 ? 28.642 -4.062 -30.205 1.00 70.81 182 SER A C 1
ATOM 1451 O O . SER A 1 182 ? 28.345 -5.244 -30.345 1.00 70.81 182 SER A O 1
ATOM 1453 N N . LYS A 1 183 ? 29.789 -3.683 -29.626 1.00 70.88 183 LYS A N 1
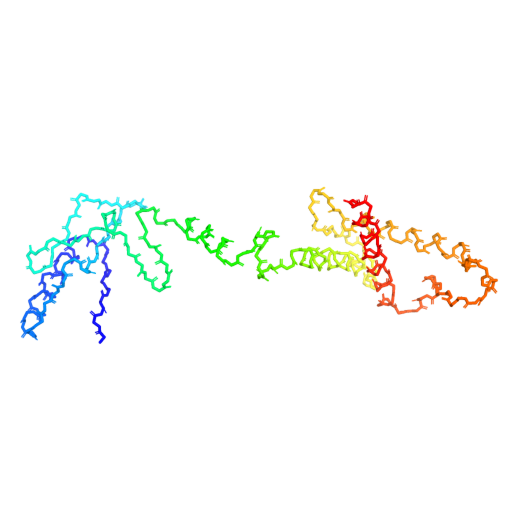ATOM 1454 C CA . LYS A 1 183 ? 30.833 -4.619 -29.169 1.00 70.88 183 LYS A CA 1
ATOM 1455 C C . LYS A 1 183 ? 30.528 -5.316 -27.836 1.00 70.88 183 LYS A C 1
ATOM 1457 O O . LYS A 1 183 ? 31.233 -6.243 -27.463 1.00 70.88 183 LYS A O 1
ATOM 1462 N N . ALA A 1 184 ? 29.446 -4.958 -27.136 1.00 62.47 184 ALA A N 1
ATOM 1463 C CA . ALA A 1 184 ? 29.014 -5.640 -25.905 1.00 62.47 184 ALA A CA 1
ATOM 1464 C C . ALA A 1 184 ? 28.343 -7.017 -26.151 1.00 62.47 184 ALA A C 1
ATOM 1466 O O . ALA A 1 184 ? 27.674 -7.571 -25.275 1.00 62.47 184 ALA A O 1
ATOM 1467 N N . ILE A 1 185 ? 28.470 -7.567 -27.361 1.00 54.09 185 ILE A N 1
ATOM 1468 C CA . ILE A 1 185 ? 28.013 -8.904 -27.754 1.00 54.09 185 ILE A CA 1
ATOM 1469 C C . ILE A 1 185 ? 29.163 -9.858 -27.403 1.00 54.09 185 ILE A C 1
ATOM 1471 O O . ILE A 1 185 ? 30.131 -9.919 -28.149 1.00 54.09 185 ILE A O 1
ATOM 1475 N N . PRO A 1 186 ? 29.133 -10.501 -26.220 1.00 56.06 186 PRO A N 1
ATOM 1476 C CA . PRO A 1 186 ? 28.150 -11.553 -25.952 1.00 56.06 186 PRO A CA 1
ATOM 1477 C C . PRO A 1 186 ? 27.440 -11.445 -24.588 1.00 56.06 186 PRO A C 1
ATOM 1479 O O . PRO A 1 186 ? 26.553 -12.244 -24.279 1.00 56.06 186 PRO A O 1
ATOM 1482 N N . LYS A 1 187 ? 27.772 -10.454 -23.752 1.00 60.97 187 LYS A N 1
ATOM 1483 C CA . LYS A 1 187 ? 27.272 -10.359 -22.372 1.00 60.97 187 LYS A CA 1
ATOM 1484 C C . LYS A 1 187 ? 25.954 -9.572 -22.342 1.00 60.97 187 LYS A C 1
ATOM 1486 O O . LYS A 1 187 ? 25.931 -8.362 -22.134 1.00 60.97 187 LYS A O 1
ATOM 1491 N N . ARG A 1 188 ? 24.823 -10.267 -22.535 1.00 63.84 188 ARG A N 1
ATOM 1492 C CA . ARG A 1 188 ? 23.449 -9.701 -22.462 1.00 63.84 188 ARG A CA 1
ATOM 1493 C C . ARG A 1 188 ? 23.220 -8.837 -21.218 1.00 63.84 188 ARG A C 1
ATOM 1495 O O . ARG A 1 188 ? 22.554 -7.807 -21.280 1.00 63.84 188 ARG A O 1
ATOM 1502 N N . GLU A 1 189 ? 23.835 -9.219 -20.105 1.00 62.19 189 GLU A N 1
ATOM 1503 C CA . GLU A 1 189 ? 23.812 -8.468 -18.850 1.00 62.19 189 GLU A CA 1
ATOM 1504 C C . GLU A 1 189 ? 24.434 -7.073 -18.969 1.00 62.19 189 GLU A C 1
ATOM 1506 O O . GLU A 1 189 ? 23.893 -6.120 -18.411 1.00 62.19 189 GLU A O 1
ATOM 1511 N N . GLN A 1 190 ? 25.509 -6.916 -19.751 1.00 63.88 190 GLN A N 1
ATOM 1512 C CA . GLN A 1 190 ? 26.131 -5.615 -20.005 1.00 63.88 190 GLN A CA 1
ATOM 1513 C C . GLN A 1 190 ? 25.221 -4.721 -20.853 1.00 63.88 190 GLN A C 1
ATOM 1515 O O . GLN A 1 190 ? 25.091 -3.534 -20.556 1.00 63.88 190 GLN A O 1
ATOM 1520 N N . LYS A 1 191 ? 24.509 -5.283 -21.840 1.00 67.81 191 LYS A N 1
ATOM 1521 C CA . LYS A 1 191 ? 23.506 -4.543 -22.626 1.00 67.81 191 LYS A CA 1
ATOM 1522 C C . LYS A 1 191 ? 22.321 -4.107 -21.763 1.00 67.81 191 LYS A C 1
ATOM 1524 O O . LYS A 1 191 ? 21.979 -2.924 -21.703 1.00 67.81 191 LYS A O 1
ATOM 1529 N N . HIS A 1 192 ? 21.733 -5.029 -21.008 1.00 74.75 192 HIS A N 1
ATOM 1530 C CA . HIS A 1 192 ? 20.649 -4.693 -20.081 1.00 74.75 192 HIS A CA 1
ATOM 1531 C C . HIS A 1 192 ? 21.110 -3.652 -19.044 1.00 74.75 192 HIS A C 1
ATOM 1533 O O . HIS A 1 192 ? 20.374 -2.713 -18.728 1.00 74.75 192 HIS A O 1
ATOM 1539 N N . GLY A 1 193 ? 22.353 -3.766 -18.564 1.00 71.88 193 GLY A N 1
ATOM 1540 C CA . GLY A 1 193 ? 22.995 -2.825 -17.649 1.00 71.88 193 GLY A CA 1
ATOM 1541 C C . GLY A 1 193 ? 23.204 -1.430 -18.244 1.00 71.88 193 GLY A C 1
ATOM 1542 O O . GLY A 1 193 ? 22.904 -0.433 -17.587 1.00 71.88 193 GLY A O 1
ATOM 1543 N N . ALA A 1 194 ? 23.643 -1.322 -19.499 1.00 70.19 194 ALA A N 1
ATOM 1544 C CA . ALA A 1 194 ? 23.851 -0.035 -20.159 1.00 70.19 194 ALA A CA 1
ATOM 1545 C C . ALA A 1 194 ? 22.525 0.674 -20.506 1.00 70.19 194 ALA A C 1
ATOM 1547 O O . ALA A 1 194 ? 22.419 1.885 -20.283 1.00 70.19 194 ALA A O 1
ATOM 1548 N N . VAL A 1 195 ? 21.474 -0.050 -20.919 1.00 72.62 195 VAL A N 1
ATOM 1549 C CA . VAL A 1 195 ? 20.112 0.520 -21.059 1.00 72.62 195 VAL A CA 1
ATOM 1550 C C . VAL A 1 195 ? 19.569 0.972 -19.703 1.00 72.62 195 VAL A C 1
ATOM 1552 O O . VAL A 1 195 ? 19.051 2.087 -19.585 1.00 72.62 195 VAL A O 1
ATOM 1555 N N . ARG A 1 196 ? 19.755 0.165 -18.650 1.00 72.88 196 ARG A N 1
ATOM 1556 C CA . ARG A 1 196 ? 19.389 0.527 -17.271 1.00 72.88 196 ARG A CA 1
ATOM 1557 C C . ARG A 1 196 ? 20.085 1.816 -16.823 1.00 72.88 196 ARG A C 1
ATOM 1559 O O . ARG A 1 196 ? 19.414 2.745 -16.369 1.00 72.88 196 ARG A O 1
ATOM 1566 N N . ASN A 1 197 ? 21.403 1.908 -16.995 1.00 74.38 197 ASN A N 1
ATOM 1567 C CA . ASN A 1 197 ? 22.187 3.090 -16.629 1.00 74.38 197 ASN A CA 1
ATOM 1568 C C . ASN A 1 197 ? 21.795 4.320 -17.453 1.00 74.38 197 ASN A C 1
ATOM 1570 O O . ASN A 1 197 ? 21.733 5.429 -16.917 1.00 74.38 197 ASN A O 1
ATOM 1574 N N . LYS A 1 198 ? 21.475 4.151 -18.740 1.00 77.19 198 LYS A N 1
ATOM 1575 C CA . LYS A 1 198 ? 21.033 5.258 -19.593 1.00 77.19 198 LYS A CA 1
ATOM 1576 C C . LYS A 1 198 ? 19.664 5.800 -19.177 1.00 77.19 198 LYS A C 1
ATOM 1578 O O . LYS A 1 198 ? 19.488 7.020 -19.136 1.00 77.19 198 LYS A O 1
ATOM 1583 N N . ASN A 1 199 ? 18.735 4.918 -18.811 1.00 69.19 199 ASN A N 1
ATOM 1584 C CA . ASN A 1 199 ? 17.420 5.298 -18.298 1.00 69.19 199 ASN A CA 1
ATOM 1585 C C . ASN A 1 199 ? 17.503 5.992 -16.929 1.00 69.19 199 ASN A C 1
ATOM 1587 O O . ASN A 1 199 ? 16.796 6.979 -16.725 1.00 69.19 199 ASN A O 1
ATOM 1591 N N . ARG A 1 200 ? 18.416 5.566 -16.040 1.00 67.81 200 ARG A N 1
ATOM 1592 C CA . ARG A 1 200 ? 18.716 6.277 -14.780 1.00 67.81 200 ARG A CA 1
ATOM 1593 C C . ARG A 1 200 ? 19.306 7.676 -15.024 1.00 67.81 200 ARG A C 1
ATOM 1595 O O . ARG A 1 200 ? 18.778 8.664 -14.524 1.00 67.81 200 ARG A O 1
ATOM 1602 N N . ARG A 1 201 ? 20.337 7.800 -15.872 1.00 64.56 201 ARG A N 1
ATOM 1603 C CA . ARG A 1 201 ? 21.022 9.086 -16.160 1.00 64.56 201 ARG A CA 1
ATOM 1604 C C . ARG A 1 201 ? 20.155 10.132 -16.875 1.00 64.56 201 ARG A C 1
ATOM 1606 O O . ARG A 1 201 ? 20.455 11.319 -16.819 1.00 64.56 201 ARG A O 1
ATOM 1613 N N . ARG A 1 202 ? 19.100 9.727 -17.589 1.00 63.16 202 ARG A N 1
ATOM 1614 C CA . ARG A 1 202 ? 18.157 10.668 -18.224 1.00 63.16 202 ARG A CA 1
ATOM 1615 C C . ARG A 1 202 ? 17.305 11.435 -17.207 1.00 63.16 202 ARG A C 1
ATOM 1617 O O . ARG A 1 202 ? 16.856 12.527 -17.538 1.00 63.16 202 ARG A O 1
ATOM 1624 N N . ARG A 1 203 ? 17.090 10.893 -16.003 1.00 55.91 203 ARG A N 1
ATOM 1625 C CA . ARG A 1 203 ? 16.308 11.565 -14.954 1.00 55.91 203 ARG A CA 1
ATOM 1626 C C . ARG A 1 203 ? 17.109 12.554 -14.139 1.00 55.91 203 ARG A C 1
ATOM 1628 O O . ARG A 1 203 ? 16.667 13.683 -14.025 1.00 55.91 203 ARG A O 1
ATOM 1635 N N . THR A 1 204 ? 18.340 12.216 -13.759 1.00 56.06 204 THR A N 1
ATOM 1636 C CA . THR A 1 204 ? 19.216 13.170 -13.056 1.00 56.06 204 THR A CA 1
ATOM 1637 C C . THR A 1 204 ? 19.443 14.465 -13.843 1.00 56.06 204 THR A C 1
ATOM 1639 O O . THR A 1 204 ? 19.699 15.503 -13.251 1.00 56.06 204 THR A O 1
ATOM 1642 N N . LYS A 1 205 ? 19.317 14.439 -15.179 1.00 53.31 205 LYS A N 1
ATOM 1643 C CA . LYS A 1 205 ? 19.344 15.640 -16.032 1.00 53.31 205 LYS A CA 1
ATOM 1644 C C . LYS A 1 205 ? 17.997 16.363 -16.177 1.00 53.31 205 LYS A C 1
ATOM 1646 O O . LYS A 1 205 ? 18.008 17.530 -16.543 1.00 53.31 205 LYS A O 1
ATOM 1651 N N . LYS A 1 206 ? 16.863 15.688 -15.967 1.00 54.62 206 LYS A N 1
ATOM 1652 C CA . LYS A 1 206 ? 15.525 16.308 -15.968 1.00 54.62 206 LYS A CA 1
ATOM 1653 C C . LYS A 1 206 ? 15.203 16.931 -14.613 1.00 54.62 206 LYS A C 1
ATOM 1655 O O . LYS A 1 206 ? 14.715 18.050 -14.591 1.00 54.62 206 LYS A O 1
ATOM 1660 N N . ASP A 1 207 ? 15.567 16.259 -13.526 1.00 47.22 207 ASP A N 1
ATOM 1661 C CA . ASP A 1 207 ? 15.338 16.738 -12.159 1.00 47.22 207 ASP A CA 1
ATOM 1662 C C . ASP A 1 207 ? 16.206 17.979 -11.858 1.00 47.22 207 ASP A C 1
ATOM 1664 O O . ASP A 1 207 ? 15.749 18.914 -11.219 1.00 47.22 207 ASP A O 1
ATOM 1668 N N . LYS A 1 208 ? 17.416 18.062 -12.438 1.00 44.91 208 LYS A N 1
ATOM 1669 C CA . LYS A 1 208 ? 18.290 19.257 -12.394 1.00 44.91 208 LYS A CA 1
ATOM 1670 C C . LYS A 1 208 ? 17.844 20.435 -13.275 1.00 44.91 208 LYS A C 1
ATOM 1672 O O . LYS A 1 208 ? 18.497 21.465 -13.249 1.00 44.91 208 LYS A O 1
ATOM 1677 N N . ARG A 1 209 ? 16.820 20.269 -14.117 1.00 41.72 209 ARG A N 1
ATOM 1678 C CA . ARG A 1 209 ? 16.264 21.339 -14.973 1.00 41.72 209 ARG A CA 1
ATOM 1679 C C . ARG A 1 209 ? 14.949 21.905 -14.425 1.00 41.72 209 ARG A C 1
ATOM 1681 O O . ARG A 1 209 ? 14.328 22.720 -15.093 1.00 41.72 209 ARG A O 1
ATOM 1688 N N . GLN A 1 210 ? 14.491 21.403 -13.278 1.00 40.03 210 GLN A N 1
ATOM 1689 C CA . GLN A 1 210 ? 13.275 21.847 -12.588 1.00 40.03 210 GLN A CA 1
ATOM 1690 C C . GLN A 1 210 ? 13.581 22.552 -11.254 1.00 40.03 210 GLN A C 1
ATOM 1692 O O . GLN A 1 210 ? 12.670 22.764 -10.459 1.00 40.03 210 GLN A O 1
ATOM 1697 N N . ILE A 1 211 ? 14.852 22.896 -11.036 1.00 36.78 211 ILE A N 1
ATOM 1698 C CA . ILE A 1 211 ? 15.354 23.851 -10.043 1.00 36.78 211 ILE A CA 1
ATOM 1699 C C . ILE A 1 211 ? 15.954 24.993 -10.858 1.00 36.78 211 ILE A C 1
ATOM 1701 O O . ILE A 1 211 ? 15.703 26.157 -10.496 1.00 36.78 211 ILE A O 1
#

Secondary structure (DSSP, 8-state):
--------SSHHHHHHHHHHHHHHHHHTT----TTT-EE--EETTEE-TTS--EETTEEPEETTTS-EEETTEEE-TT--THHHHHHHHHHTTTT-SS-SS---HHHHHHHHHHHHHHHHHHHHT-S-HHHHHS-------TT--HHHHHHHHHHHHHHHHHH-S---TTS-TT-S----SGGG-S-HHHHHHHHHHHHHHHHHHHHTT--

Sequence (211 aa):
MDDLTVTTSYYIEAKWILLGLGEVVTWARMKFKPRKSRSMILRKGQIKTKFKLKIQGDEVSTLVDDPIKCLGKWFDDTLKDNTSVKTVQKDIGLYSRSSQLQLPLTSTLEECKVLKSRRVMTLRDSKDSKISKAGIQTRTGRKWSARTAVDQAGSILHHKDIVGNTCTGRQGYGMTHFQQWSKAIPKREQKHGAVRNKNRRRRTKKDKRQI

Nearest PDB structures (foldseek):
  3j3y-assembly1_3I  TM=2.398E-01  e=8.924E+00  Human immunodeficiency virus 1

Foldseek 3Di:
DPDDDDDDPDPVVVQVVLAVVLVVCVVVVHDDDLAPAEDFDDDPNATDPPDWHDHNNHTHHYCAVPWDQDPNDTDHRVNDCPVVVVVCCVVCCQVPPDDPRYDPVVVVVLVVLLVLLVVVLCQCVPPDPCSNVVPDARDDDDVDGSVVLLVVLVVVLVVCLVVDFDDDPPPDPPPDDDDRLVVVPPPSVVNSVSSSVSSVVVVVVVVVVVD

Organism: Mytilus galloprovincialis (NCBI:txid29158)

Mean predicted aligned error: 17.1 Å

pLDDT: mean 78.17, std 11.99, range [36.78, 93.94]

Radius of gyration: 32.34 Å; Cα contacts (8 Å, |Δi|>4): 164; chains: 1; bounding box: 74×43×79 Å

Solvent-accessible surface area (backbone atoms only — not comparable to full-atom values): 13049 Å² total; per-residue (Å²): 137,89,84,83,86,87,86,67,96,44,73,65,59,45,48,55,51,32,48,56,50,34,51,55,36,47,75,71,74,46,80,84,55,41,94,78,43,74,43,85,46,76,54,95,92,35,74,46,81,90,67,80,55,52,50,80,85,42,67,37,44,39,33,73,81,56,60,45,74,56,98,91,41,77,47,57,68,77,82,57,63,63,62,58,51,53,48,52,44,58,73,58,15,63,76,42,94,79,50,94,55,48,61,61,61,67,56,56,53,45,50,53,50,49,52,46,33,48,48,51,48,52,38,61,68,36,88,48,65,70,59,36,68,60,70,78,77,78,93,58,61,94,93,50,55,43,66,63,52,48,52,52,43,50,51,51,46,53,52,43,48,72,66,51,78,69,64,62,82,89,67,46,79,80,76,63,92,71,82,51,63,82,70,44,72,84,45,64,65,58,51,55,46,50,45,48,50,51,60,54,57,57,42,66,60,51,62,68,71,77,114